Protein 5U66 (pdb70)

Solvent-accessible surface area: 12772 Å² total

Structure (mmCIF, N/CA/C/O backbone):
data_5U66
#
_entry.id   5U66
#
_cell.length_a   49.165
_cell.length_b   126.812
_cell.length_c   91.927
_cell.angle_alpha   90.00
_cell.angle_beta   90.00
_cell.angle_gamma   90.00
#
_symmetry.space_group_name_H-M   'C 2 2 21'
#
loop_
_entity.id
_entity.type
_entity.pdbx_description
1 polymer 'STAPLED PEPTIDE FROM DOMAIN B OF PROTEIN A'
2 polymer 'IgG1 fc derived from CD4-fc fusion'
3 branched beta-D-galactopyranose-(1-4)-2-acetamido-2-deoxy-beta-D-glucopyranose-(1-2)-alpha-D-mannopyranose-(1-6)-[alpha-D-mannopyranose-(1-3)]beta-D-mannopyranose-(1-4)-2-acetamido-2-deoxy-beta-D-glucopyranose-(1-4)-2-acetamido-2-deoxy-beta-D-glucopyranose
4 water water
#
loop_
_atom_site.group_PDB
_atom_site.id
_atom_site.type_symbol
_atom_site.label_atom_id
_atom_site.label_alt_id
_atom_site.label_comp_id
_atom_site.label_asym_id
_atom_site.label_entity_id
_atom_site.label_seq_id
_atom_site.pdbx_PDB_ins_code
_atom_site.Cartn_x
_atom_site.Cartn_y
_atom_site.Cartn_z
_atom_site.occupancy
_atom_site.B_iso_or_equiv
_atom_site.auth_seq_id
_atom_site.auth_comp_id
_atom_site.auth_asym_id
_atom_site.auth_atom_id
_atom_site.pdbx_PDB_model_num
ATOM 8 N N . PHE A 1 2 ? 14.464 69.132 44.383 1.00 20.08 5001 PHE B N 1
ATOM 9 C CA . PHE A 1 2 ? 15.793 68.403 44.491 1.00 17.86 5001 PHE B CA 1
ATOM 10 C C . PHE A 1 2 ? 16.991 69.332 44.639 1.00 18.62 5001 PHE B C 1
ATOM 11 O O . PHE A 1 2 ? 16.928 70.532 44.342 1.00 20.62 5001 PHE B O 1
ATOM 19 N N . ASN A 1 3 ? 18.114 68.730 45.041 1.00 16.29 5002 ASN B N 1
ATOM 20 C CA . ASN A 1 3 ? 19.345 69.465 45.275 1.00 16.78 5002 ASN B CA 1
ATOM 21 C C . ASN A 1 3 ? 20.083 69.714 43.925 1.00 14.08 5002 ASN B C 1
ATOM 22 O O . ASN A 1 3 ? 20.665 68.760 43.361 1.00 14.65 5002 ASN B O 1
ATOM 27 N N . MET A 1 4 ? 20.035 70.952 43.452 1.00 14.41 5003 MET B N 1
ATOM 28 C CA . MET A 1 4 ? 20.587 71.288 42.113 1.00 15.54 5003 MET B CA 1
ATOM 29 C C . MET A 1 4 ? 22.107 71.163 42.068 1.00 14.85 5003 MET B C 1
ATOM 30 O O . MET A 1 4 ? 22.718 70.608 41.101 1.00 15.09 5003 MET B O 1
ATOM 47 N N . GLN A 1 6 ? 24.017 69.005 43.757 1.00 16.40 5005 GLN B N 1
ATOM 48 C CA . GLN A 1 6 ? 24.372 67.625 43.713 1.00 17.02 5005 GLN B CA 1
ATOM 49 C C . GLN A 1 6 ? 24.115 67.085 42.316 1.00 16.27 5005 GLN B C 1
ATOM 50 O O . GLN A 1 6 ? 24.861 66.283 41.847 1.00 16.74 5005 GLN B O 1
ATOM 56 N N . GLN A 1 7 ? 23.018 67.505 41.722 1.00 15.98 5006 GLN B N 1
ATOM 57 C CA . GLN A 1 7 ? 22.740 67.091 40.302 1.00 14.00 5006 GLN B CA 1
ATOM 58 C C . GLN A 1 7 ? 23.803 67.545 39.366 1.00 14.53 5006 GLN B C 1
ATOM 59 O O . GLN A 1 7 ? 24.226 66.734 38.437 1.00 14.60 5006 GLN B O 1
ATOM 65 N N . ARG A 1 8 ? 24.215 68.788 39.484 1.00 14.80 5007 ARG B N 1
ATOM 66 C CA . ARG A 1 8 ? 25.337 69.297 38.621 1.00 16.23 5007 ARG B CA 1
ATOM 67 C C . ARG A 1 8 ? 26.646 68.509 38.807 1.00 18.57 5007 ARG B C 1
ATOM 68 O O . ARG A 1 8 ? 27.314 68.149 37.814 1.00 17.53 5007 ARG B O 1
ATOM 76 N N . ARG A 1 9 ? 27.004 68.188 40.073 1.00 18.66 5008 ARG B N 1
ATOM 77 C CA . ARG A 1 9 ? 28.221 67.433 40.342 1.00 19.50 5008 ARG B CA 1
ATOM 78 C C . ARG A 1 9 ? 28.119 66.030 39.732 1.00 18.12 5008 ARG B C 1
ATOM 79 O O . ARG A 1 9 ? 29.088 65.548 39.166 1.00 19.48 5008 ARG B O 1
ATOM 87 N N . PHE A 1 10 ? 26.919 65.448 39.767 1.00 16.65 5009 PHE B N 1
ATOM 88 C CA . PHE A 1 10 ? 26.679 64.105 39.246 1.00 16.21 5009 PHE B CA 1
ATOM 89 C C . PHE A 1 10 ? 26.933 64.125 37.716 1.00 17.39 5009 PHE B C 1
ATOM 90 O O . PHE A 1 10 ? 27.657 63.285 37.198 1.00 18.46 5009 PHE B O 1
ATOM 98 N N . TYR A 1 11 ? 26.285 65.066 37.084 1.00 15.48 5010 TYR B N 1
ATOM 99 C CA . TYR A 1 11 ? 26.323 65.119 35.573 1.00 15.98 5010 TYR B CA 1
ATOM 100 C C . TYR A 1 11 ? 27.796 65.285 35.156 1.00 15.43 5010 TYR B C 1
ATOM 101 O O . TYR A 1 11 ? 28.323 64.740 34.161 1.00 17.25 5010 TYR B O 1
ATOM 121 N N . ALA A 1 13 ? 30.525 64.432 36.708 1.00 21.19 5012 ALA B N 1
ATOM 122 C CA . ALA A 1 13 ? 31.361 63.335 37.080 1.00 22.67 5012 ALA B CA 1
ATOM 123 C C . ALA A 1 13 ? 30.941 62.018 36.405 1.00 28.37 5012 ALA B C 1
ATOM 124 O O . ALA A 1 13 ? 31.515 60.970 36.726 1.00 32.91 5012 ALA B O 1
ATOM 126 N N . LEU A 1 14 ? 29.936 62.052 35.509 1.00 23.57 5013 LEU B N 1
ATOM 127 C CA . LEU A 1 14 ? 29.288 60.823 35.021 1.00 23.53 5013 LEU B CA 1
ATOM 128 C C . LEU A 1 14 ? 30.205 59.690 34.443 1.00 24.73 5013 LEU B C 1
ATOM 129 O O . LEU A 1 14 ? 29.967 58.433 34.622 1.00 31.47 5013 LEU B O 1
ATOM 134 N N . HIS A 1 15 ? 31.271 60.134 33.811 1.00 27.20 5014 HIS B N 1
ATOM 135 C CA . HIS A 1 15 ? 32.311 59.246 33.392 1.00 24.41 5014 HIS B CA 1
ATOM 136 C C . HIS A 1 15 ? 33.507 58.983 34.340 1.00 26.35 5014 HIS B C 1
ATOM 137 O O . HIS A 1 15 ? 34.488 58.270 33.872 1.00 29.20 5014 HIS B O 1
ATOM 144 N N . GLY B 2 1 ? 2.989 27.285 31.034 1.00 60.66 237 GLY A N 1
ATOM 145 C CA . GLY B 2 1 ? 4.036 27.664 32.038 1.00 57.81 237 GLY A CA 1
ATOM 146 C C . GLY B 2 1 ? 3.964 29.129 32.448 1.00 53.04 237 GLY A C 1
ATOM 147 O O . GLY B 2 1 ? 3.165 29.875 31.903 1.00 60.63 237 GLY A O 1
ATOM 148 N N . PRO B 2 2 ? 4.762 29.545 33.442 1.00 52.45 238 PRO A N 1
ATOM 149 C CA . PRO B 2 2 ? 4.744 30.977 33.654 1.00 48.80 238 PRO A CA 1
ATOM 150 C C . PRO B 2 2 ? 5.407 31.752 32.525 1.00 53.91 238 PRO A C 1
ATOM 151 O O . PRO B 2 2 ? 6.028 31.178 31.615 1.00 54.23 238 PRO A O 1
ATOM 155 N N . SER B 2 3 ? 5.215 33.058 32.614 1.00 48.69 239 SER A N 1
ATOM 156 C CA . SER B 2 3 ? 5.624 34.041 31.635 1.00 41.12 239 SER A CA 1
ATOM 157 C C . SER B 2 3 ? 6.375 35.148 32.396 1.00 38.65 239 SER A C 1
ATOM 158 O O . SER B 2 3 ? 6.128 35.370 33.585 1.00 38.56 239 SER A O 1
ATOM 161 N N . VAL B 2 4 ? 7.332 35.783 31.735 1.00 34.75 240 VAL A N 1
ATOM 162 C CA . VAL B 2 4 ? 8.260 36.709 32.409 1.00 32.58 240 VAL A CA 1
ATOM 163 C C . VAL B 2 4 ? 8.291 37.974 31.585 1.00 33.28 240 VAL A C 1
ATOM 164 O O . VAL B 2 4 ? 8.486 37.922 30.368 1.00 31.71 240 VAL A O 1
ATOM 168 N N . PHE B 2 5 ? 8.153 39.099 32.285 1.00 37.75 241 PHE A N 1
ATOM 169 C CA . PHE B 2 5 ? 8.258 40.406 31.710 1.00 35.42 241 PHE A CA 1
ATOM 170 C C . PHE B 2 5 ? 9.255 41.224 32.501 1.00 31.56 241 PHE A C 1
ATOM 171 O O . PHE B 2 5 ? 9.299 41.164 33.716 1.00 32.07 241 PHE A O 1
ATOM 179 N N . LEU B 2 6 ? 10.047 42.008 31.782 1.00 28.36 242 LEU A N 1
ATOM 180 C CA . LEU B 2 6 ? 11.183 42.689 32.393 1.00 26.82 242 LEU A CA 1
ATOM 181 C C . LEU B 2 6 ? 11.130 44.172 32.056 1.00 27.32 242 LEU A C 1
ATOM 182 O O . LEU B 2 6 ? 11.084 44.526 30.870 1.00 23.91 242 LEU A O 1
ATOM 187 N N . PHE B 2 7 ? 11.160 45.022 33.082 1.00 25.36 243 PHE A N 1
ATOM 188 C CA . PHE B 2 7 ? 10.794 46.449 32.930 1.00 25.95 243 PHE A CA 1
ATOM 189 C C . PHE B 2 7 ? 11.948 47.360 33.323 1.00 24.44 243 PHE A C 1
ATOM 190 O O . PHE B 2 7 ? 12.657 47.089 34.329 1.00 23.05 243 PHE A O 1
ATOM 198 N N . PRO B 2 8 ? 12.162 48.458 32.532 1.00 22.03 244 PRO A N 1
ATOM 199 C CA . PRO B 2 8 ? 13.249 49.379 32.799 1.00 21.69 244 PRO A CA 1
ATOM 200 C C . PRO B 2 8 ? 12.950 50.320 33.951 1.00 18.92 244 PRO A C 1
ATOM 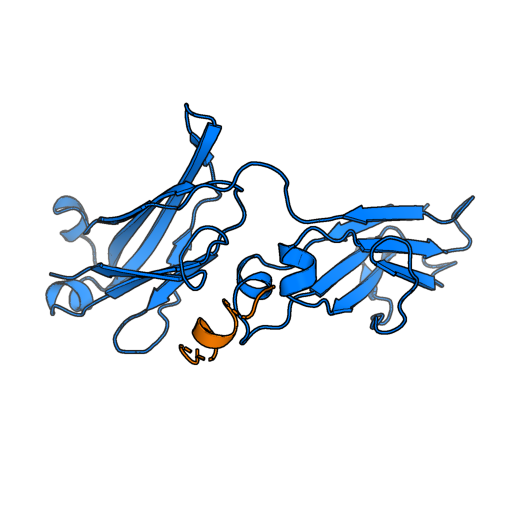201 O O . PRO B 2 8 ? 11.816 50.384 34.457 1.00 20.51 244 PRO A O 1
ATOM 205 N N . PRO B 2 9 ? 13.955 51.051 34.371 1.00 18.49 245 PRO A N 1
ATOM 206 C CA . PRO B 2 9 ? 13.642 52.094 35.379 1.00 18.47 245 PRO A CA 1
ATOM 207 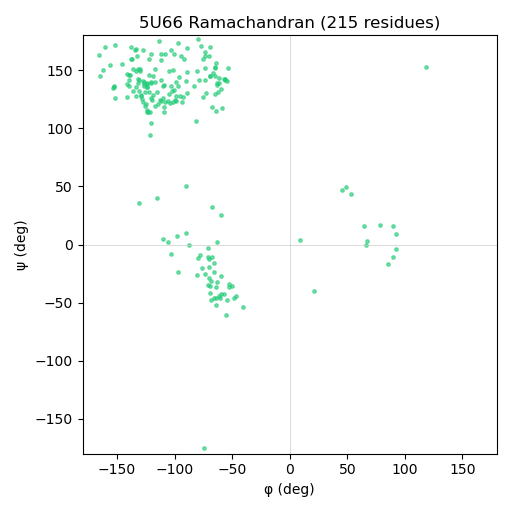C C . PRO B 2 9 ? 12.838 53.240 34.773 1.00 18.55 245 PRO A C 1
ATOM 208 O O . PRO B 2 9 ? 12.776 53.352 33.567 1.00 17.36 245 PRO A O 1
ATOM 212 N N . LYS B 2 10 ? 12.194 54.034 35.633 1.00 15.73 246 LYS A N 1
ATOM 213 C CA . LYS B 2 10 ? 11.536 55.284 35.194 1.00 16.01 246 LYS A CA 1
ATOM 214 C C . LYS B 2 10 ? 12.610 56.201 34.660 1.00 15.85 246 LYS A C 1
ATOM 215 O O . LYS B 2 10 ? 13.713 56.295 35.203 1.00 14.31 246 LYS A O 1
ATOM 221 N N . PRO B 2 11 ? 12.323 56.888 33.489 1.00 14.65 247 PRO A N 1
ATOM 222 C CA . PRO B 2 11 ? 13.356 57.821 32.987 1.00 14.57 247 PRO A CA 1
ATOM 223 C C . PRO B 2 11 ? 13.947 58.806 34.019 1.00 13.41 247 PRO A C 1
ATOM 224 O O . PRO B 2 11 ? 15.166 58.988 34.102 1.00 15.58 247 PRO A O 1
ATOM 228 N N . LYS B 2 12 ? 13.069 59.417 34.797 1.00 13.06 248 LYS A N 1
ATOM 229 C CA . LYS B 2 12 ? 13.504 60.422 35.783 1.00 13.22 248 LYS A CA 1
ATOM 230 C C . LYS B 2 12 ? 14.541 59.758 36.715 1.00 12.95 248 LYS A C 1
ATOM 231 O O . LYS B 2 12 ? 15.519 60.381 37.152 1.00 13.67 248 LYS A O 1
ATOM 237 N N . ASP B 2 13 ? 14.275 58.516 37.121 1.00 12.95 249 ASP A N 1
ATOM 238 C CA . ASP B 2 13 ? 15.091 57.870 38.175 1.00 14.19 249 ASP A CA 1
ATOM 239 C C . ASP B 2 13 ? 16.483 57.585 37.701 1.00 14.52 249 ASP A C 1
ATOM 240 O O . ASP B 2 13 ? 17.413 57.596 38.494 1.00 16.26 249 ASP A O 1
ATOM 245 N N . THR B 2 14 ? 16.650 57.313 36.405 1.00 14.86 250 THR A N 1
ATOM 246 C CA . THR B 2 14 ? 17.945 57.130 35.797 1.00 15.35 250 THR A CA 1
ATOM 247 C C . THR B 2 14 ? 18.747 58.441 35.619 1.00 14.87 250 THR A C 1
ATOM 248 O O . THR B 2 14 ? 20.034 58.427 35.609 1.00 17.11 250 THR A O 1
ATOM 252 N N . LEU B 2 15 ? 18.060 59.547 35.530 1.00 13.10 251 LEU A N 1
ATOM 253 C CA . LEU B 2 15 ? 18.659 60.812 35.188 1.00 13.47 251 LEU A CA 1
ATOM 254 C C . LEU B 2 15 ? 19.003 61.692 36.396 1.00 14.28 251 LEU A C 1
ATOM 255 O O . LEU B 2 15 ? 19.834 62.563 36.306 1.00 14.93 251 LEU A O 1
ATOM 260 N N . MET B 2 16 ? 18.287 61.450 37.523 1.00 14.24 252 MET A N 1
ATOM 261 C CA . MET B 2 16 ? 18.392 62.376 38.650 1.00 13.57 252 MET A CA 1
ATOM 262 C C . MET B 2 16 ? 18.993 61.678 39.886 1.00 14.65 252 MET A C 1
ATOM 263 O O . MET B 2 16 ? 18.505 60.636 40.268 1.00 15.11 252 MET A O 1
ATOM 268 N N . ILE B 2 17 ? 20.140 62.182 40.339 1.00 15.19 253 ILE A N 1
ATOM 269 C CA . ILE B 2 17 ? 20.933 61.524 41.380 1.00 14.07 253 ILE A CA 1
ATOM 270 C C . ILE B 2 17 ? 20.228 61.482 42.703 1.00 15.07 253 ILE A C 1
ATOM 271 O O . ILE B 2 17 ? 20.597 60.616 43.498 1.00 16.12 253 ILE A O 1
ATOM 276 N N . SER B 2 18 ? 19.195 62.272 42.861 1.00 13.98 254 SER A N 1
ATOM 277 C CA . SER B 2 18 ? 18.331 62.237 44.094 1.00 16.64 254 SER A CA 1
ATOM 278 C C . SER B 2 18 ? 17.497 60.946 44.157 1.00 17.32 254 SER A C 1
ATOM 279 O O . SER B 2 18 ? 16.950 60.600 45.191 1.00 16.62 254 SER A O 1
ATOM 282 N N . ARG B 2 19 ? 17.307 60.254 43.041 1.00 15.91 255 ARG A N 1
ATOM 283 C CA . ARG B 2 19 ? 16.431 59.100 42.891 1.00 16.11 255 ARG A CA 1
ATOM 284 C C . ARG B 2 19 ? 17.193 57.805 42.868 1.00 16.87 255 ARG A C 1
ATOM 285 O O . ARG B 2 19 ? 18.380 57.764 42.637 1.00 17.37 255 ARG A O 1
ATOM 293 N N . THR B 2 20 ? 16.466 56.721 42.995 1.00 18.57 256 THR A N 1
ATOM 294 C CA . THR B 2 20 ? 17.058 55.369 42.932 1.00 19.67 256 THR A CA 1
ATOM 295 C C . THR B 2 20 ? 16.451 54.537 41.800 1.00 18.75 256 THR A C 1
ATOM 296 O O . THR B 2 20 ? 15.302 54.114 41.881 1.00 19.08 256 THR A O 1
ATOM 300 N N . PRO B 2 21 ? 17.150 54.353 40.714 1.00 16.46 257 PRO A N 1
ATOM 301 C CA . PRO B 2 21 ? 16.573 53.606 39.594 1.00 17.17 257 PRO A CA 1
ATOM 302 C C . PRO B 2 21 ? 16.601 52.097 39.789 1.00 17.67 257 PRO A C 1
ATOM 303 O O . PRO B 2 21 ? 17.577 51.604 40.334 1.00 17.43 257 PRO A O 1
ATOM 307 N N . GLU B 2 22 ? 15.537 51.402 39.356 1.00 17.69 258 GLU A N 1
ATOM 308 C CA . GLU B 2 22 ? 15.499 49.964 39.486 1.00 20.12 258 GLU A CA 1
ATOM 309 C C . GLU B 2 22 ? 14.847 49.282 38.255 1.00 19.56 258 GLU A C 1
ATOM 310 O O . GLU B 2 22 ? 13.937 49.816 37.583 1.00 22.01 258 GLU A O 1
ATOM 316 N N . VAL B 2 23 ? 15.373 48.106 37.979 1.00 22.16 259 VAL A N 1
ATOM 317 C CA . VAL B 2 23 ? 14.888 47.193 36.989 1.00 21.20 259 VAL A CA 1
ATOM 318 C C . VAL B 2 23 ? 13.996 46.137 37.671 1.00 23.76 259 VAL A C 1
ATOM 319 O O . VAL B 2 23 ? 14.326 45.664 38.738 1.00 25.59 259 VAL A O 1
ATOM 323 N N . THR B 2 24 ? 12.856 45.822 37.065 1.00 24.05 260 THR A N 1
ATOM 324 C CA . THR B 2 24 ? 11.786 45.026 37.665 1.00 27.24 260 THR A CA 1
ATOM 325 C C . THR B 2 24 ? 11.406 43.792 36.796 1.00 26.21 260 THR A C 1
ATOM 326 O O . THR B 2 24 ? 11.001 43.906 35.626 1.00 27.18 260 THR A O 1
ATOM 330 N N . CYS B 2 25 ? 11.536 42.605 37.390 1.00 28.72 261 CYS A N 1
ATOM 331 C CA . CYS B 2 25 ? 11.199 41.300 36.711 1.00 28.08 261 CYS A CA 1
ATOM 332 C C . CYS B 2 25 ? 9.939 40.671 37.299 1.00 28.00 261 CYS A C 1
ATOM 333 O O . CYS B 2 25 ? 9.924 40.331 38.463 1.00 34.98 261 CYS A O 1
ATOM 336 N N . VAL B 2 26 ? 8.882 40.587 36.511 1.00 28.66 262 VAL A N 1
ATOM 337 C CA . VAL B 2 26 ? 7.579 40.134 36.931 1.00 32.21 262 VAL A CA 1
ATOM 338 C C . VAL B 2 26 ? 7.331 38.757 36.336 1.00 39.35 262 VAL A C 1
ATOM 339 O O . VAL B 2 26 ? 7.348 38.582 35.097 1.00 34.18 262 VAL A O 1
ATOM 343 N N . VAL B 2 27 ? 7.073 37.775 37.192 1.00 37.15 263 VAL A N 1
ATOM 344 C CA . VAL B 2 27 ? 6.657 36.438 36.741 1.00 36.04 263 VAL A CA 1
ATOM 345 C C . VAL B 2 27 ? 5.165 36.272 36.967 1.00 39.24 263 VAL A C 1
ATOM 346 O O . VAL B 2 27 ? 4.704 36.456 38.111 1.00 45.24 263 VAL A O 1
ATOM 350 N N . VAL B 2 28 ? 4.424 35.998 35.889 1.00 37.37 264 VAL A N 1
ATOM 351 C CA . VAL B 2 28 ? 2.975 35.771 35.942 1.00 44.51 264 VAL A CA 1
ATOM 352 C C . VAL B 2 28 ? 2.611 34.341 35.589 1.00 50.74 264 VAL A C 1
ATOM 353 O O . VAL B 2 28 ? 3.484 33.550 35.189 1.00 42.07 264 VAL A O 1
ATOM 357 N N . ASP B 2 29 ? 1.311 34.034 35.719 1.00 54.95 265 ASP A N 1
ATOM 358 C CA . ASP B 2 29 ? 0.753 32.702 35.383 1.00 49.83 265 ASP A CA 1
ATOM 359 C C . ASP B 2 29 ? 1.532 31.599 36.115 1.00 47.46 265 ASP A C 1
ATOM 360 O O . ASP B 2 29 ? 1.871 30.544 35.559 1.00 60.34 265 ASP A O 1
ATOM 365 N N . VAL B 2 30 ? 1.792 31.867 37.380 1.00 43.84 266 VAL A N 1
ATOM 366 C CA . VAL B 2 30 ? 2.364 30.894 38.281 1.00 50.30 266 VAL A CA 1
ATOM 367 C C . VAL B 2 30 ? 1.191 30.107 38.927 1.00 60.00 266 VAL A C 1
ATOM 368 O O . VAL B 2 30 ? 0.183 30.697 39.354 1.00 48.71 266 VAL A O 1
ATOM 372 N N . SER B 2 31 ? 1.270 28.776 38.912 1.00 58.29 267 SER A N 1
ATOM 373 C CA . SER B 2 31 ? 0.135 27.958 39.353 1.00 60.55 267 SER A CA 1
ATOM 374 C C . SER B 2 31 ? 0.070 27.843 40.884 1.00 61.02 267 SER A C 1
ATOM 375 O O . SER B 2 31 ? 1.104 27.799 41.553 1.00 65.14 267 SER A O 1
ATOM 378 N N . HIS B 2 32 ? -1.139 27.712 41.425 1.00 69.59 268 HIS A N 1
ATOM 379 C CA . HIS B 2 32 ? -1.317 27.369 42.872 1.00 77.25 268 HIS A CA 1
ATOM 380 C C . HIS B 2 32 ? -0.452 26.213 43.363 1.00 69.59 268 HIS A C 1
ATOM 381 O O . HIS B 2 32 ? 0.138 26.290 44.432 1.00 75.32 268 HIS A O 1
ATOM 388 N N . GLU B 2 33 ? -0.386 25.140 42.573 1.00 76.49 269 GLU A N 1
ATOM 389 C CA . GLU B 2 33 ? 0.271 23.903 42.997 1.00 75.89 269 GLU A CA 1
ATOM 390 C C . GLU B 2 33 ? 1.793 24.069 43.108 1.00 60.62 269 GLU A C 1
ATOM 391 O O . GLU B 2 33 ? 2.400 23.572 44.046 1.00 74.22 269 GLU A O 1
ATOM 397 N N . ASP B 2 34 ? 2.411 24.767 42.159 1.00 71.13 270 ASP A N 1
ATOM 398 C CA . ASP B 2 34 ? 3.846 25.045 42.223 1.00 73.11 270 ASP A CA 1
ATOM 399 C C . ASP B 2 34 ? 4.052 26.515 42.206 1.00 68.23 270 ASP A C 1
ATOM 400 O O . ASP B 2 34 ? 4.095 27.113 41.144 1.00 58.30 270 ASP A O 1
ATOM 405 N N . PRO B 2 35 ? 4.171 27.124 43.377 1.00 75.65 271 PRO A N 1
ATOM 406 C CA . PRO B 2 35 ? 4.396 28.540 43.292 1.00 74.25 271 PRO A CA 1
ATOM 407 C C . PRO B 2 35 ? 5.833 28.942 43.620 1.00 64.66 271 PRO A C 1
ATOM 408 O O . PRO B 2 35 ? 6.143 30.161 43.528 1.00 87.33 271 PRO A O 1
ATOM 412 N N . GLU B 2 36 ? 6.719 27.951 43.894 1.00 61.05 272 GLU A N 1
ATOM 413 C CA . GLU B 2 36 ? 8.123 28.306 44.167 1.00 59.55 272 GLU A CA 1
ATOM 414 C C . GLU B 2 36 ? 8.867 28.862 42.940 1.00 52.25 272 GLU A C 1
ATOM 415 O O . GLU B 2 36 ? 8.957 28.175 41.931 1.00 44.42 272 GLU A O 1
ATOM 421 N N . VAL B 2 37 ? 9.346 30.114 43.019 1.00 54.61 273 VAL A N 1
ATOM 422 C CA . VAL B 2 37 ? 10.102 30.771 41.896 1.00 51.24 273 VAL A CA 1
ATOM 423 C C . VAL B 2 37 ? 11.445 31.276 42.407 1.00 49.37 273 VAL A C 1
ATOM 424 O O . VAL B 2 37 ? 11.479 31.966 43.414 1.00 58.58 273 VAL A O 1
ATOM 428 N N . LYS B 2 38 ? 12.538 30.976 41.699 1.00 38.52 274 LYS A N 1
ATOM 429 C CA . LYS B 2 38 ? 13.876 31.547 41.996 1.00 39.93 274 LYS A CA 1
ATOM 430 C C . LYS B 2 38 ? 14.172 32.590 40.953 1.00 39.68 274 LYS A C 1
ATOM 431 O O . LYS B 2 38 ? 13.764 32.404 39.806 1.00 38.87 274 LYS A O 1
ATOM 437 N N . PHE B 2 39 ? 14.953 33.622 41.348 1.00 40.48 275 PHE A N 1
ATOM 438 C CA . PHE B 2 39 ? 15.491 34.619 40.437 1.00 31.33 275 PHE A CA 1
ATOM 439 C C . PHE B 2 39 ? 17.019 34.614 40.488 1.00 32.83 275 PHE A C 1
ATOM 440 O O . PHE B 2 39 ? 17.586 34.477 41.547 1.00 37.52 275 PHE A O 1
ATOM 448 N N . ASN B 2 40 ? 17.654 34.757 39.339 1.00 31.73 276 ASN A N 1
ATOM 449 C CA . ASN B 2 40 ? 19.078 35.139 39.220 1.00 33.94 276 ASN A CA 1
ATOM 450 C C . ASN B 2 40 ? 19.216 36.407 38.341 1.00 36.13 276 ASN A C 1
ATOM 451 O O . ASN B 2 40 ? 18.676 36.440 37.215 1.00 40.25 276 ASN A O 1
ATOM 456 N N . TRP B 2 41 ? 20.094 37.343 38.737 1.00 38.70 277 TRP A N 1
ATOM 457 C CA . TRP B 2 41 ? 20.321 38.642 38.009 1.00 33.69 277 TRP A CA 1
ATOM 458 C C . TRP B 2 41 ? 21.762 38.754 37.523 1.00 31.27 277 TRP A C 1
ATOM 459 O O . TRP B 2 41 ? 22.667 38.271 38.196 1.00 36.75 277 TRP A O 1
ATOM 470 N N . TYR B 2 42 ? 21.970 39.372 36.355 1.00 33.10 278 TYR A N 1
ATOM 471 C CA . TYR B 2 42 ? 23.325 39.608 35.779 1.00 35.49 278 TYR A CA 1
ATOM 472 C C . TYR B 2 42 ? 23.457 41.038 35.148 1.00 36.01 278 TYR A C 1
ATOM 473 O O . TYR B 2 42 ? 22.498 41.556 34.577 1.00 37.75 278 TYR A O 1
ATOM 482 N N . VAL B 2 43 ? 24.650 41.641 35.235 1.00 30.97 279 VAL A N 1
ATOM 483 C CA . VAL B 2 43 ? 24.974 42.943 34.623 1.00 36.17 279 VAL A CA 1
ATOM 484 C C . VAL B 2 43 ? 26.182 42.758 33.718 1.00 39.46 279 VAL A C 1
ATOM 485 O O . VAL B 2 43 ? 27.278 42.458 34.218 1.00 39.57 279 VAL A O 1
ATOM 489 N N . ASP B 2 44 ? 25.991 42.973 32.396 1.00 41.17 280 ASP A N 1
ATOM 490 C CA . ASP B 2 44 ? 26.988 42.633 31.347 1.00 44.58 280 ASP A CA 1
ATOM 491 C C . ASP B 2 44 ? 27.599 41.233 31.519 1.00 47.00 280 ASP A C 1
ATOM 492 O O . ASP B 2 44 ? 28.825 41.058 31.461 1.00 48.61 280 ASP A O 1
ATOM 497 N N . GLY B 2 45 ? 26.731 40.250 31.760 1.00 45.58 281 GLY A N 1
ATOM 498 C CA . GLY B 2 45 ? 27.157 38.860 31.980 1.00 53.64 281 GLY A CA 1
ATOM 499 C C . GLY B 2 45 ? 27.574 38.455 33.397 1.00 58.63 281 GLY A C 1
ATOM 500 O O . GLY B 2 45 ? 27.618 37.254 33.709 1.00 72.23 281 GLY A O 1
ATOM 501 N N . VAL B 2 46 ? 27.861 39.432 34.261 1.00 57.99 282 VAL A N 1
ATOM 502 C CA . VAL B 2 46 ? 28.374 39.155 35.615 1.00 53.98 282 VAL A CA 1
ATOM 503 C C . VAL B 2 46 ? 27.257 39.093 36.655 1.00 54.18 282 VAL A C 1
ATOM 504 O O . VAL B 2 46 ? 26.526 40.074 36.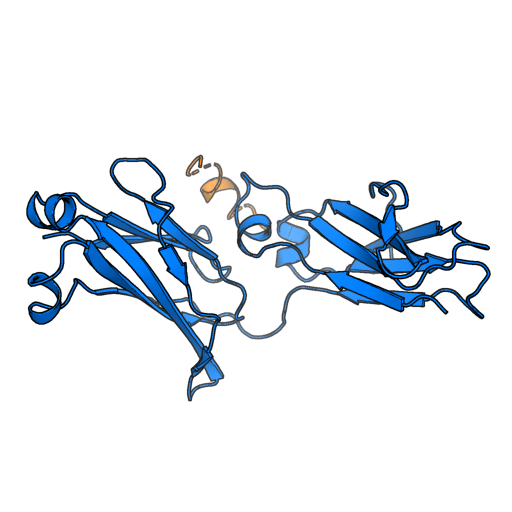855 1.00 50.92 282 VAL A O 1
ATOM 508 N N . GLU B 2 47 ? 27.156 37.969 37.361 1.00 52.12 283 GLU A N 1
ATOM 509 C CA . GLU B 2 47 ? 26.086 37.804 38.343 1.00 51.48 283 GLU A CA 1
ATOM 510 C C . GLU B 2 47 ? 26.254 38.803 39.500 1.00 53.24 283 GLU A C 1
ATOM 511 O O . GLU B 2 47 ? 27.379 39.217 39.827 1.00 63.30 283 GLU A O 1
ATOM 517 N N . VAL B 2 48 ? 25.106 39.272 40.006 1.00 47.99 284 VAL A N 1
ATOM 518 C CA . VAL B 2 48 ? 25.034 40.265 41.062 1.00 46.18 284 VAL A CA 1
ATOM 519 C C . VAL B 2 48 ? 23.969 39.782 42.025 1.00 47.92 284 VAL A C 1
ATOM 520 O O . VAL B 2 48 ? 23.015 39.091 41.646 1.00 46.13 284 VAL A O 1
ATOM 524 N N . HIS B 2 49 ? 24.129 40.161 43.282 1.00 51.57 285 HIS A N 1
ATOM 525 C CA . HIS B 2 49 ? 23.361 39.549 44.343 1.00 51.04 285 HIS A CA 1
ATOM 526 C C . HIS B 2 49 ? 22.732 40.604 45.246 1.00 56.25 285 HIS A C 1
ATOM 527 O O . HIS B 2 49 ? 22.627 40.393 46.448 1.00 67.14 285 HIS A O 1
ATOM 534 N N . ASN B 2 50 ? 22.305 41.730 44.678 1.00 50.79 286 ASN A N 1
ATOM 535 C CA . ASN B 2 50 ? 21.682 42.735 45.512 1.00 54.31 286 ASN A CA 1
ATOM 536 C C . ASN B 2 50 ? 20.192 42.885 45.276 1.00 50.39 286 ASN A C 1
ATOM 537 O O . ASN B 2 50 ? 19.573 43.752 45.916 1.00 49.13 286 ASN A O 1
ATOM 542 N N . ALA B 2 51 ? 19.602 42.032 44.416 1.00 47.76 287 ALA A N 1
ATOM 543 C CA . ALA B 2 51 ? 18.145 42.071 44.160 1.00 54.28 287 ALA A CA 1
ATOM 544 C C . ALA B 2 51 ? 17.341 41.717 45.390 1.00 45.24 287 ALA A C 1
ATOM 545 O O . ALA B 2 51 ? 17.788 40.895 46.215 1.00 52.95 287 ALA A O 1
ATOM 547 N N . LYS B 2 52 ? 16.130 42.273 45.439 1.00 45.08 288 LYS A N 1
ATOM 548 C CA . LYS B 2 52 ? 15.205 42.022 46.528 1.00 49.69 288 LYS A CA 1
ATOM 549 C C . LYS B 2 52 ? 13.922 41.469 45.961 1.00 63.13 288 LYS A C 1
ATOM 550 O O . LYS B 2 52 ? 13.202 42.190 45.261 1.00 53.91 288 LYS A O 1
ATOM 556 N N . THR B 2 53 ? 13.627 40.204 46.296 1.00 57.09 289 THR A N 1
ATOM 557 C CA . THR B 2 53 ? 12.471 39.501 45.746 1.00 53.26 289 THR A CA 1
ATOM 558 C C . THR B 2 53 ? 11.246 39.590 46.662 1.00 45.14 289 THR A C 1
ATOM 559 O O . THR B 2 53 ? 11.346 39.290 47.874 1.00 62.13 289 THR A O 1
ATOM 563 N N . LYS B 2 54 ? 10.107 40.006 46.111 1.00 47.54 290 LYS A N 1
ATOM 564 C CA . LYS B 2 54 ? 8.858 40.179 46.887 1.00 67.03 290 LYS A CA 1
ATOM 565 C C . LYS B 2 54 ? 8.209 38.808 47.206 1.00 79.48 290 LYS A C 1
ATOM 566 O O . LYS B 2 54 ? 8.509 37.799 46.530 1.00 75.21 290 LYS A O 1
ATOM 572 N N . PRO B 2 55 ? 7.325 38.755 48.242 1.00 94.05 291 PRO A N 1
ATOM 573 C CA . PRO B 2 55 ? 6.578 37.515 48.504 1.00 86.38 291 PRO A CA 1
ATOM 574 C C . PRO B 2 55 ? 5.484 37.307 47.460 1.00 80.67 291 PRO A C 1
ATOM 575 O O . PRO B 2 55 ? 4.859 38.290 47.030 1.00 88.12 291 PRO A O 1
ATOM 579 N N . ARG B 2 56 ? 5.268 36.060 47.027 1.00 70.51 292 ARG A N 1
ATOM 580 C CA . ARG B 2 56 ? 4.288 35.771 45.962 1.00 71.61 292 ARG A CA 1
ATOM 581 C C . ARG B 2 56 ? 2.929 36.361 46.322 1.00 64.56 292 ARG A C 1
ATOM 582 O O . ARG B 2 56 ? 2.613 36.475 47.503 1.00 78.92 292 ARG A O 1
ATOM 590 N N . GLU B 2 57 ? 2.123 36.708 45.325 1.00 60.13 293 GLU A N 1
ATOM 591 C CA . GLU B 2 57 ? 0.788 37.262 45.559 1.00 72.52 293 GLU A CA 1
ATOM 592 C C . GLU B 2 57 ? -0.233 36.619 44.613 1.00 89.16 293 GLU A C 1
ATOM 593 O O . GLU B 2 57 ? 0.017 36.494 43.408 1.00 95.79 293 GLU A O 1
ATOM 599 N N . GLU B 2 58 ? -1.363 36.180 45.180 1.00 82.10 294 GLU A N 1
ATOM 600 C CA . GLU B 2 58 ? -2.419 35.495 44.417 1.00 93.42 294 GLU A CA 1
ATOM 601 C C . GLU B 2 58 ? -3.156 36.502 43.560 1.00 79.06 294 GLU A C 1
ATOM 602 O O . GLU B 2 58 ? -3.219 37.678 43.896 1.00 83.11 294 GLU A O 1
ATOM 608 N N . GLN B 2 59 ? -3.695 36.033 42.444 1.00 74.05 295 GLN A N 1
ATOM 609 C CA . GLN B 2 59 ? -4.505 36.858 41.583 1.00 81.97 295 GLN A CA 1
ATOM 610 C C . GLN B 2 59 ? -5.976 36.47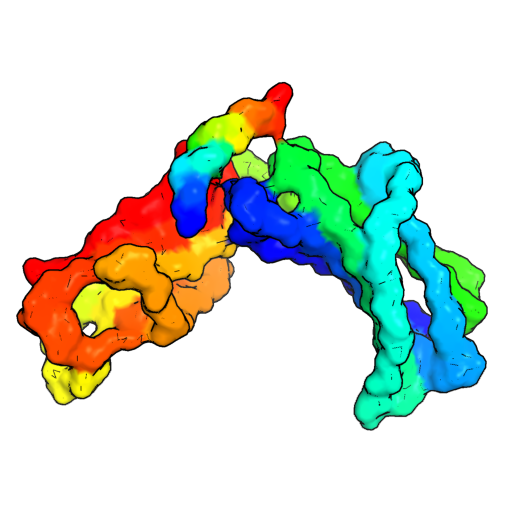5 41.649 1.00 87.06 295 GLN A C 1
ATOM 611 O O . GLN B 2 59 ? -6.355 35.397 42.113 1.00 74.04 295 GLN A O 1
ATOM 617 N N . TYR B 2 60 ? -6.791 37.395 41.150 1.00 108.52 296 TYR A N 1
ATOM 618 C CA . TYR B 2 60 ? -8.239 37.232 41.037 1.00 110.49 296 TYR A CA 1
ATOM 619 C C . TYR B 2 60 ? -8.610 36.215 39.936 1.00 118.05 296 TYR A C 1
ATOM 620 O O . TYR B 2 60 ? -9.787 35.894 39.771 1.00 154.79 296 TYR A O 1
ATOM 629 N N . ASN B 2 61 ? -7.606 35.685 39.222 1.00 116.92 297 ASN A N 1
ATOM 630 C CA . ASN B 2 61 ? -7.782 34.533 38.309 1.00 99.44 297 ASN A CA 1
ATOM 631 C C . ASN B 2 61 ? -7.020 33.255 38.736 1.00 79.34 297 ASN A C 1
ATOM 632 O O . ASN B 2 61 ? -6.440 32.570 37.900 1.00 83.29 297 ASN A O 1
ATOM 637 N N . SER B 2 62 ? -7.006 32.947 40.033 1.00 72.76 298 SER A N 1
ATOM 638 C CA . SER B 2 62 ? -6.456 31.663 40.553 1.00 91.38 298 SER A CA 1
ATOM 639 C C . SER B 2 62 ? -4.938 31.429 40.392 1.00 85.73 298 SER A C 1
ATOM 640 O O . SER B 2 62 ? -4.429 30.382 40.813 1.00 55.22 298 SER A O 1
ATOM 643 N N . THR B 2 63 ? -4.224 32.385 39.798 1.00 82.82 299 THR A N 1
ATOM 644 C CA . THR B 2 63 ? -2.791 32.242 39.532 1.00 78.25 299 THR A CA 1
ATOM 645 C C . THR B 2 63 ? -1.986 33.203 40.402 1.00 87.72 299 THR A C 1
ATOM 646 O O . THR B 2 63 ? -2.527 34.178 40.940 1.00 80.74 299 THR A O 1
ATOM 650 N N . TYR B 2 64 ? -0.684 32.941 40.498 1.00 75.45 300 TYR A N 1
ATOM 651 C CA . TYR B 2 64 ? 0.228 33.780 41.265 1.00 64.40 300 TYR A CA 1
ATOM 652 C C . TYR B 2 64 ? 1.045 34.754 40.345 1.00 81.62 300 TYR A C 1
ATOM 653 O O . TYR B 2 64 ? 1.089 34.646 39.090 1.00 59.89 300 TYR A O 1
ATOM 662 N N . ARG B 2 65 ? 1.615 35.752 41.009 1.00 68.51 301 ARG A N 1
ATOM 663 C CA . ARG B 2 65 ? 2.496 36.747 40.409 1.00 51.23 301 ARG A CA 1
ATOM 664 C C . ARG B 2 65 ? 3.599 37.033 41.406 1.00 53.34 301 ARG A C 1
ATOM 665 O O . ARG B 2 65 ? 3.314 37.310 42.556 1.00 49.06 301 ARG A O 1
ATOM 673 N N . VAL B 2 66 ? 4.850 36.925 40.972 1.00 47.07 302 VAL A N 1
ATOM 674 C CA . VAL B 2 66 ? 6.011 37.092 41.831 1.00 44.58 302 VAL A CA 1
ATOM 675 C C . VAL B 2 66 ? 6.860 38.200 41.187 1.00 47.83 302 VAL A C 1
ATOM 676 O O . VAL B 2 66 ? 7.090 38.166 39.976 1.00 43.68 302 VAL A O 1
ATOM 680 N N . VAL B 2 67 ? 7.366 39.138 41.984 1.00 44.95 303 VAL A N 1
ATOM 681 C CA . VAL B 2 67 ? 8.107 40.312 41.425 1.00 35.91 303 VAL A CA 1
ATOM 682 C C . VAL B 2 67 ? 9.438 40.417 42.164 1.00 34.16 303 VAL A C 1
ATOM 683 O O . VAL B 2 67 ? 9.459 40.379 43.402 1.00 39.45 303 VAL A O 1
ATOM 687 N N . SER B 2 68 ? 10.531 40.479 41.398 1.00 30.05 304 SER A N 1
ATOM 688 C CA . SER B 2 68 ? 11.891 40.808 41.874 1.00 29.58 304 SER A CA 1
ATOM 689 C C . SER B 2 68 ? 12.386 42.186 41.404 1.00 34.48 304 SER A C 1
ATOM 690 O O . SER B 2 68 ? 12.330 42.509 40.208 1.00 34.10 304 SER A O 1
ATOM 693 N N . VAL B 2 69 ? 13.013 42.922 42.328 1.00 35.12 305 VAL A N 1
ATOM 694 C CA . VAL B 2 69 ? 13.490 44.295 42.019 1.00 32.59 305 VAL A CA 1
ATOM 695 C C . VAL B 2 69 ? 15.003 44.435 42.178 1.00 29.20 305 VAL A C 1
ATOM 696 O O . VAL B 2 69 ? 15.578 44.135 43.202 1.00 36.48 305 VAL A O 1
ATOM 700 N N . LEU B 2 70 ? 15.658 44.885 41.124 1.00 24.64 306 LEU A N 1
ATOM 701 C CA . LEU B 2 70 ? 17.085 45.206 41.178 1.00 22.75 306 LEU A CA 1
ATOM 702 C C . LEU B 2 70 ? 17.440 46.715 41.117 1.00 22.03 306 LEU A C 1
ATOM 703 O O . LEU B 2 70 ? 17.318 47.320 40.071 1.00 26.91 306 LEU A O 1
ATOM 708 N N . THR B 2 71 ? 18.082 47.225 42.182 1.00 23.95 307 THR A N 1
ATOM 709 C CA . THR B 2 71 ? 18.585 48.596 42.210 1.00 24.05 307 THR A CA 1
ATOM 710 C C . THR B 2 71 ? 19.802 48.692 41.312 1.00 21.91 307 THR A C 1
ATOM 711 O O . THR B 2 71 ? 20.642 47.873 41.371 1.00 25.22 307 THR A O 1
ATOM 715 N N . VAL B 2 72 ? 19.837 49.689 40.410 1.00 19.77 308 VAL A N 1
ATOM 716 C CA . VAL B 2 72 ? 20.986 49.890 39.533 1.00 20.87 308 VAL A CA 1
ATOM 717 C C . VAL B 2 72 ? 21.651 51.264 39.676 1.00 20.24 308 VAL A C 1
ATOM 718 O O . VAL B 2 72 ? 21.094 52.232 40.309 1.00 23.74 308 VAL A O 1
ATOM 722 N N . LEU B 2 73 ? 22.878 51.355 39.160 1.00 19.81 309 LEU A N 1
ATOM 723 C CA . LEU B 2 73 ? 23.598 52.623 39.193 1.00 20.24 309 LEU A CA 1
ATOM 724 C C . LEU B 2 73 ? 23.169 53.502 38.018 1.00 19.05 309 LEU A C 1
ATOM 725 O O . LEU B 2 73 ? 23.080 53.023 36.926 1.00 22.16 309 LEU A O 1
ATOM 730 N N . HIS B 2 74 ? 22.946 54.793 38.246 1.00 17.56 310 HIS A N 1
ATOM 731 C CA . HIS B 2 74 ? 22.464 55.750 37.178 1.00 17.63 310 HIS A CA 1
ATOM 732 C C . HIS B 2 74 ? 23.401 55.677 36.014 1.00 18.22 310 HIS A C 1
ATOM 733 O O . HIS B 2 74 ? 22.999 55.550 34.832 1.00 20.06 310 HIS A O 1
ATOM 740 N N . GLN B 2 75 ? 24.703 55.739 36.329 1.00 21.06 311 GLN A N 1
ATOM 741 C CA . GLN B 2 75 ? 25.692 55.934 35.268 1.00 20.29 311 GLN A CA 1
ATOM 742 C C . GLN B 2 75 ? 25.794 54.674 34.423 1.00 19.75 311 GLN A C 1
ATOM 743 O O . GLN B 2 75 ? 25.968 54.696 33.140 1.00 26.33 311 GLN A O 1
ATOM 749 N N . ASP B 2 76 ? 25.640 53.545 35.076 1.00 21.73 312 ASP A N 1
ATOM 750 C CA . ASP B 2 76 ? 25.646 52.268 34.355 1.00 22.38 312 ASP A CA 1
ATOM 751 C C . ASP B 2 76 ? 24.490 52.157 33.389 1.00 21.80 312 ASP A C 1
ATOM 752 O O . ASP B 2 76 ? 24.662 51.663 32.251 1.00 26.24 312 ASP A O 1
ATOM 757 N N . TRP B 2 77 ? 23.306 52.509 33.836 1.00 19.10 313 TRP A N 1
ATOM 758 C CA . TRP B 2 77 ? 22.172 52.387 32.958 1.00 17.06 313 TRP A CA 1
ATOM 759 C C . TRP B 2 77 ? 22.348 53.370 31.800 1.00 16.32 313 TRP A C 1
ATOM 760 O O . TRP B 2 77 ? 22.113 53.020 30.611 1.00 19.76 313 TRP A O 1
ATOM 771 N N . LEU B 2 78 ? 22.727 54.588 32.137 1.00 17.04 314 LEU A N 1
ATOM 772 C CA . LEU B 2 78 ? 22.923 55.639 31.123 1.00 16.55 314 LEU A CA 1
ATOM 773 C C . LEU B 2 78 ? 24.041 55.321 30.123 1.00 19.55 314 LEU A C 1
ATOM 774 O O . LEU B 2 78 ? 23.970 55.826 28.940 1.00 21.57 314 LEU A O 1
ATOM 779 N N . ASN B 2 79 ? 25.074 54.617 30.576 1.00 19.59 315 ASN A N 1
ATOM 780 C CA . ASN B 2 79 ? 26.247 54.303 29.705 1.00 19.67 315 ASN A CA 1
ATOM 781 C C . ASN B 2 79 ? 26.052 52.962 28.949 1.00 20.62 315 ASN A C 1
ATOM 782 O O . ASN B 2 79 ? 26.967 52.518 28.201 1.00 25.08 315 ASN A O 1
ATOM 787 N N . GLY B 2 80 ? 24.842 52.391 28.995 1.00 20.11 316 GLY A N 1
ATOM 788 C CA . GLY B 2 80 ? 24.483 51.252 28.121 1.00 19.51 316 GLY A CA 1
ATOM 789 C C . GLY B 2 80 ? 24.745 49.831 28.628 1.00 22.91 316 GLY A C 1
ATOM 790 O O . GLY B 2 80 ? 24.606 48.884 27.875 1.00 25.37 316 GLY A O 1
ATOM 791 N N . LYS B 2 81 ? 24.979 49.619 29.941 1.00 26.52 317 LYS A N 1
ATOM 792 C CA . LYS B 2 81 ? 25.090 48.231 30.433 1.00 25.38 317 LYS A CA 1
ATOM 793 C C . LYS B 2 81 ? 23.776 47.465 30.283 1.00 26.28 317 LYS A C 1
ATOM 794 O O . LYS B 2 81 ? 22.683 48.079 30.278 1.00 25.64 317 LYS A O 1
ATOM 800 N N . GLU B 2 82 ? 23.888 46.135 30.149 1.00 24.67 318 GLU A N 1
ATOM 801 C CA . GLU B 2 82 ? 22.745 45.228 29.960 1.00 28.03 318 GLU A CA 1
ATOM 802 C C . GLU B 2 82 ? 22.359 44.452 31.250 1.00 24.36 318 GLU A C 1
ATOM 803 O O . GLU B 2 82 ? 23.209 43.881 31.879 1.00 27.67 318 GLU A O 1
ATOM 809 N N . TYR B 2 83 ? 21.067 44.358 31.542 1.00 26.10 319 TYR A N 1
ATOM 810 C CA . TYR B 2 83 ? 20.538 43.698 32.721 1.00 26.82 319 TYR A CA 1
ATOM 811 C C . TYR B 2 83 ? 19.704 42.444 32.355 1.00 28.15 319 TYR A C 1
ATOM 812 O O . TYR B 2 83 ? 18.671 42.529 31.634 1.00 26.20 319 TYR A O 1
ATOM 821 N N . LYS B 2 84 ? 20.144 41.293 32.873 1.00 27.49 320 LYS A N 1
ATOM 822 C CA . LYS B 2 84 ? 19.487 39.997 32.616 1.00 31.80 320 LYS A CA 1
ATOM 823 C C . LYS B 2 84 ? 18.833 39.398 33.877 1.00 28.07 320 LYS A C 1
ATOM 824 O O . LYS B 2 84 ? 19.515 39.220 34.849 1.00 35.65 320 LYS A O 1
ATOM 830 N N . CYS B 2 85 ? 17.527 39.090 33.801 1.00 28.08 321 CYS A N 1
ATOM 831 C CA . CYS B 2 85 ? 16.758 38.333 34.807 1.00 32.31 321 CYS A CA 1
ATOM 832 C C . CYS B 2 85 ? 16.451 36.881 34.314 1.00 32.84 321 CYS A C 1
ATOM 833 O O . CYS B 2 85 ? 15.809 36.680 33.261 1.00 29.63 321 CYS A O 1
ATOM 836 N N . LYS B 2 86 ? 16.872 35.888 35.109 1.00 32.96 322 LYS A N 1
ATOM 837 C CA . LYS B 2 86 ? 16.616 34.446 34.859 1.00 30.71 322 LYS A CA 1
ATOM 838 C C . LYS B 2 86 ? 15.635 33.909 35.888 1.00 32.82 322 LYS A C 1
ATOM 839 O O . LYS B 2 86 ? 15.907 34.014 37.125 1.00 32.76 322 LYS A O 1
ATOM 845 N N . VAL B 2 87 ? 14.545 33.299 35.398 1.00 25.99 323 VAL A N 1
ATOM 846 C CA . VAL B 2 87 ? 13.454 32.811 36.243 1.00 27.64 323 VAL A CA 1
ATOM 847 C C . VAL B 2 87 ? 13.319 31.287 36.183 1.00 30.19 323 VAL A C 1
ATOM 848 O O . VAL B 2 87 ? 13.141 30.742 35.087 1.00 38.16 323 VAL A O 1
ATOM 852 N N . SER B 2 88 ? 13.240 30.675 37.378 1.00 34.98 324 SER A N 1
ATOM 853 C CA . SER B 2 88 ? 13.234 29.195 37.574 1.00 38.17 324 SER A CA 1
ATOM 854 C C . SER B 2 88 ? 11.969 28.772 38.363 1.00 35.52 324 SER A C 1
ATOM 855 O O . SER B 2 88 ? 11.650 29.392 39.368 1.00 39.88 324 SER A O 1
ATOM 858 N N . ASN B 2 89 ? 11.291 27.712 37.928 1.00 34.73 325 ASN A N 1
ATOM 859 C CA . ASN B 2 89 ? 9.994 27.224 38.500 1.00 40.13 325 ASN A CA 1
ATOM 860 C C . ASN B 2 89 ? 9.821 25.816 37.948 1.00 49.20 325 ASN A C 1
ATOM 861 O O . ASN B 2 89 ? 10.246 25.567 36.816 1.00 45.52 325 ASN A O 1
ATOM 866 N N . LYS B 2 90 ? 9.238 24.886 38.726 1.00 53.06 326 LYS A N 1
ATOM 867 C CA . LYS B 2 90 ? 9.111 23.477 38.259 1.00 67.85 326 LYS A CA 1
ATOM 868 C C . LYS B 2 90 ? 8.269 23.336 36.992 1.00 63.15 326 LYS A C 1
ATOM 869 O O . LYS B 2 90 ? 8.666 22.665 36.062 1.00 66.83 326 LYS A O 1
ATOM 875 N N . ALA B 2 91 ? 7.134 24.019 36.926 1.00 57.45 327 ALA A N 1
ATOM 876 C CA . ALA B 2 91 ? 6.264 23.963 35.733 1.00 63.17 327 ALA A CA 1
ATOM 877 C C . ALA B 2 91 ? 6.867 24.500 34.423 1.00 55.00 327 ALA A C 1
ATOM 878 O O . ALA B 2 91 ? 6.146 24.597 33.419 1.00 70.57 327 ALA A O 1
ATOM 880 N N . LEU B 2 92 ? 8.135 24.927 34.435 1.00 53.62 328 LEU A N 1
ATOM 881 C CA . LEU B 2 92 ? 8.853 25.229 33.176 1.00 51.09 328 LEU A CA 1
ATOM 882 C C . LEU B 2 92 ? 9.682 24.027 32.747 1.00 45.66 328 LEU A C 1
ATOM 883 O O . LEU B 2 92 ? 10.271 23.389 33.594 1.00 42.88 328 LEU A O 1
ATOM 888 N N . PRO B 2 93 ? 9.791 23.778 31.423 1.00 50.33 329 PRO A N 1
ATOM 889 C CA . PRO B 2 93 ? 10.857 22.901 30.908 1.00 47.64 329 PRO A CA 1
ATOM 890 C C . PRO B 2 93 ? 12.224 23.407 31.362 1.00 51.03 329 PRO A C 1
ATOM 891 O O . PRO B 2 93 ? 12.884 22.725 32.123 1.00 45.40 329 PRO A O 1
ATOM 895 N N . ALA B 2 94 ? 12.588 24.632 30.984 1.00 34.76 330 ALA A N 1
ATOM 896 C CA . ALA B 2 94 ? 13.891 25.210 31.360 1.00 46.02 330 ALA A CA 1
ATOM 897 C C . ALA B 2 94 ? 13.642 26.645 31.857 1.00 49.95 330 ALA A C 1
ATOM 898 O O . ALA B 2 94 ? 12.530 27.143 31.649 1.00 45.13 330 ALA A O 1
ATOM 900 N N . PRO B 2 95 ? 14.666 27.285 32.474 1.00 49.22 331 PRO A N 1
ATOM 901 C CA . PRO B 2 95 ? 14.568 28.680 33.006 1.00 41.09 331 PRO A CA 1
ATOM 902 C C . PRO B 2 95 ? 14.312 29.686 31.911 1.00 42.04 331 PRO A C 1
ATOM 903 O O . PRO B 2 95 ? 14.873 29.558 30.819 1.00 41.42 331 PRO A O 1
ATOM 907 N N . ILE B 2 96 ? 13.440 30.659 32.167 1.00 39.47 332 ILE A N 1
ATOM 908 C CA . ILE B 2 96 ? 13.232 31.731 31.193 1.00 33.37 332 ILE A CA 1
ATOM 909 C C . ILE B 2 96 ? 14.181 32.877 31.461 1.00 33.40 332 ILE A C 1
ATOM 910 O O . ILE B 2 96 ? 14.374 33.294 32.612 1.00 31.15 332 ILE A O 1
ATOM 915 N N . GLU B 2 97 ? 14.683 33.449 30.390 1.00 36.10 333 GLU A N 1
ATOM 916 C CA . GLU B 2 97 ? 15.715 34.478 30.473 1.00 38.14 333 GLU A CA 1
ATOM 917 C C . GLU B 2 97 ? 15.271 35.738 29.686 1.00 36.22 333 GLU A C 1
ATOM 918 O O . GLU B 2 97 ? 14.702 35.614 28.625 1.00 40.01 333 GLU A O 1
ATOM 924 N N . LYS B 2 98 ? 15.503 36.934 30.246 1.00 36.91 334 LYS A N 1
ATOM 925 C CA . LYS B 2 98 ? 15.110 38.205 29.640 1.00 31.86 334 LYS A CA 1
ATOM 926 C C . LYS B 2 98 ? 16.194 39.217 29.886 1.00 33.13 334 LYS A C 1
ATOM 927 O O . LYS B 2 98 ? 16.702 39.290 31.013 1.00 31.04 334 LYS A O 1
ATOM 933 N N . THR B 2 99 ? 16.529 40.039 28.871 1.00 30.31 335 THR A N 1
ATOM 934 C CA . THR B 2 99 ? 17.582 41.047 29.010 1.00 29.99 335 THR A CA 1
ATOM 935 C C . THR B 2 99 ? 17.055 42.393 28.507 1.00 28.37 335 THR A C 1
ATOM 936 O O . THR B 2 99 ? 16.328 42.446 27.485 1.00 28.40 335 THR A O 1
ATOM 940 N N . ILE B 2 100 ? 17.445 43.465 29.224 1.00 25.88 336 ILE A N 1
ATOM 941 C CA . ILE B 2 100 ? 17.186 44.889 28.811 1.00 25.76 336 ILE A CA 1
ATOM 942 C C . ILE B 2 100 ? 18.360 45.858 28.998 1.00 25.14 336 ILE A C 1
ATOM 943 O O . ILE B 2 100 ? 19.269 45.642 29.815 1.00 23.88 336 ILE A O 1
ATOM 948 N N . SER B 2 101 ? 18.299 46.972 28.269 1.00 23.19 337 SER A N 1
ATOM 949 C CA . SER B 2 101 ? 19.249 48.070 28.395 1.00 21.71 337 SER A CA 1
ATOM 950 C C . SER B 2 101 ? 18.620 49.326 27.803 1.00 21.06 337 SER A C 1
ATOM 951 O O . SER B 2 101 ? 17.510 49.231 27.254 1.00 21.12 337 SER A O 1
ATOM 954 N N . LYS B 2 102 ? 19.271 50.480 28.024 1.00 20.93 338 LYS A N 1
ATOM 955 C CA . LYS B 2 102 ? 18.778 51.812 27.574 1.00 19.56 338 LYS A CA 1
ATOM 956 C C . LYS B 2 102 ? 18.558 51.808 26.055 1.00 21.49 338 LYS A C 1
ATOM 957 O O . LYS B 2 102 ? 19.320 51.159 25.298 1.00 21.27 338 LYS A O 1
ATOM 963 N N . ALA B 2 103 ? 17.497 52.486 25.610 1.00 21.34 339 ALA A N 1
ATOM 964 C CA . ALA B 2 103 ? 17.238 52.547 24.183 1.00 19.36 339 ALA A CA 1
ATOM 965 C C . ALA B 2 103 ? 18.475 53.060 23.471 1.00 19.09 339 ALA A C 1
ATOM 966 O O . ALA B 2 103 ? 19.140 54.016 23.894 1.00 20.87 339 ALA A O 1
ATOM 968 N N . LYS B 2 104 ? 18.756 52.492 22.330 1.00 18.59 340 LYS A N 1
ATOM 969 C CA . LYS B 2 104 ? 19.909 52.926 21.542 1.00 18.21 340 LYS A CA 1
ATOM 970 C C . LYS B 2 104 ? 19.565 54.054 20.574 1.00 18.40 340 LYS A C 1
ATOM 971 O O . LYS B 2 104 ? 18.422 54.339 20.293 1.00 18.94 340 LYS A O 1
ATOM 977 N N . GLY B 2 105 ? 20.598 54.634 20.009 1.00 17.51 341 GLY A N 1
ATOM 978 C CA . GLY B 2 105 ? 20.467 55.703 18.966 1.00 18.72 341 GLY A CA 1
ATOM 979 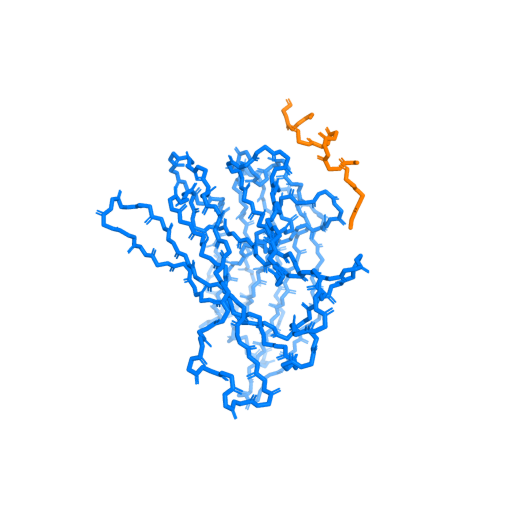C C . GLY B 2 105 ? 21.073 57.036 19.377 1.00 18.02 341 GLY A C 1
ATOM 980 O O . GLY B 2 105 ? 21.280 57.277 20.569 1.00 19.36 341 GLY A O 1
ATOM 981 N N . GLN B 2 106 ? 21.500 57.826 18.388 1.00 17.78 342 GLN A N 1
ATOM 982 C CA . GLN B 2 106 ? 22.138 59.129 18.614 1.00 17.39 342 GLN A CA 1
ATOM 983 C C . GLN B 2 106 ? 21.260 60.100 19.389 1.00 16.46 342 GLN A C 1
ATOM 984 O O . GLN B 2 106 ? 20.153 60.402 19.001 1.00 14.04 342 GLN A O 1
ATOM 990 N N . PRO B 2 107 ? 21.697 60.522 20.598 1.00 16.63 343 PRO A N 1
ATOM 991 C CA . PRO B 2 107 ? 20.803 61.414 21.362 1.00 15.60 343 PRO A CA 1
ATOM 992 C C . PRO B 2 107 ? 20.651 62.813 20.756 1.00 14.36 343 PRO A C 1
ATOM 993 O O . PRO B 2 107 ? 21.577 63.317 20.103 1.00 15.99 343 PRO A O 1
ATOM 997 N N . ARG B 2 108 ? 19.467 63.362 20.883 1.00 13.53 344 ARG A N 1
ATOM 998 C CA . ARG B 2 108 ? 19.245 64.768 20.478 1.00 14.52 344 ARG A CA 1
ATOM 999 C C . ARG B 2 108 ? 18.499 65.499 21.597 1.00 14.27 344 ARG A C 1
ATOM 1000 O O . ARG B 2 108 ? 17.541 64.963 22.184 1.00 14.13 344 ARG A O 1
ATOM 1008 N N . GLU B 2 109 ? 18.889 66.739 21.773 1.00 14.69 345 GLU A N 1
ATOM 1009 C CA . GLU B 2 109 ? 18.411 67.576 22.866 1.00 16.73 345 GLU A CA 1
ATOM 1010 C C . GLU B 2 109 ? 16.958 68.113 22.690 1.00 15.90 345 GLU A C 1
ATOM 1011 O O . GLU B 2 109 ? 16.633 68.706 21.645 1.00 18.43 345 GLU A O 1
ATOM 1017 N N . PRO B 2 110 ? 16.052 67.911 23.661 1.00 15.35 346 PRO A N 1
ATOM 1018 C CA . PRO B 2 110 ? 14.695 68.532 23.595 1.00 15.17 346 PRO A CA 1
ATOM 1019 C C . PRO B 2 110 ? 14.744 70.071 23.590 1.00 16.40 346 PRO A C 1
ATOM 1020 O O . PRO B 2 110 ? 15.555 70.669 24.292 1.00 19.85 346 PRO A O 1
ATOM 1024 N N . GLN B 2 111 ? 13.905 70.672 22.773 1.00 16.77 347 GLN A N 1
ATOM 1025 C CA . GLN B 2 111 ? 13.612 72.092 22.808 1.00 16.61 347 GLN A CA 1
ATOM 1026 C C . GLN B 2 111 ? 12.272 72.218 23.555 1.00 17.75 347 GLN A C 1
ATOM 1027 O O . GLN B 2 111 ? 11.329 71.410 23.317 1.00 18.34 347 GLN A O 1
ATOM 1033 N N . VAL B 2 112 ? 12.222 73.142 24.505 1.00 16.53 348 VAL A N 1
ATOM 1034 C CA . VAL B 2 112 ? 11.074 73.256 25.430 1.00 16.42 348 VAL A CA 1
ATOM 1035 C C . VAL B 2 112 ? 10.441 74.647 25.295 1.00 17.52 348 VAL A C 1
ATOM 1036 O O . VAL B 2 112 ? 11.124 75.621 25.497 1.00 19.19 348 VAL A O 1
ATOM 1040 N N . TYR B 2 113 ? 9.113 74.700 25.044 1.00 17.42 349 TYR A N 1
ATOM 1041 C CA . TYR B 2 113 ? 8.368 75.932 24.782 1.00 18.78 349 TYR A CA 1
ATOM 1042 C C . TYR B 2 113 ? 7.078 75.949 25.598 1.00 19.66 349 TYR A C 1
ATOM 1043 O O . TYR B 2 113 ? 6.331 75.010 25.508 1.00 22.10 349 TYR A O 1
ATOM 1052 N N . THR B 2 114 ? 6.815 77.023 26.353 1.00 18.23 350 THR A N 1
ATOM 1053 C CA . THR B 2 114 ? 5.580 77.160 27.096 1.00 19.33 350 THR A CA 1
ATOM 1054 C C . THR B 2 114 ? 4.585 78.012 26.398 1.00 21.37 350 THR A C 1
ATOM 1055 O O . THR B 2 114 ? 4.956 79.014 25.747 1.00 25.36 350 THR A O 1
ATOM 1059 N N . LEU B 2 115 ? 3.308 77.579 26.460 1.00 22.98 351 LEU A N 1
ATOM 1060 C CA . LEU B 2 115 ? 2.206 78.202 25.674 1.00 22.67 351 LEU A CA 1
ATOM 1061 C C . LEU B 2 115 ? 1.087 78.553 26.604 1.00 23.10 351 LEU A C 1
ATOM 1062 O O . LEU B 2 115 ? 0.646 77.697 27.360 1.00 24.32 351 LEU A O 1
ATOM 1067 N N . PRO B 2 116 ? 0.681 79.839 26.640 1.00 26.38 352 PRO A N 1
ATOM 1068 C CA . PRO B 2 116 ? -0.354 80.240 27.562 1.00 23.16 352 PRO A CA 1
ATOM 1069 C C . PRO B 2 116 ? -1.706 79.762 27.114 1.00 23.95 352 PRO A C 1
ATOM 1070 O O . PRO B 2 116 ? -1.808 79.262 25.983 1.00 27.04 352 PRO A O 1
ATOM 1074 N N . PRO B 2 117 ? -2.713 79.808 28.002 1.00 27.07 353 PRO A N 1
ATOM 1075 C CA . PRO B 2 117 ? -4.091 79.413 27.594 1.00 26.59 353 PRO A CA 1
ATOM 1076 C C . PRO B 2 117 ? -4.678 80.328 26.607 1.00 27.69 353 PRO A C 1
ATOM 1077 O O . PRO B 2 117 ? -4.445 81.548 26.682 1.00 35.42 353 PRO A O 1
ATOM 1081 N N . SER B 2 118 ? -5.511 79.756 25.739 1.00 29.38 354 SER A N 1
ATOM 1082 C CA . SER B 2 118 ? -6.270 80.494 24.749 1.00 31.24 354 SER A CA 1
ATOM 1083 C C . SER B 2 118 ? -7.226 81.495 25.409 1.00 34.14 354 SER A C 1
ATOM 1084 O O . SER B 2 118 ? -7.853 81.185 26.448 1.00 26.90 354 SER A O 1
ATOM 1087 N N . ARG B 2 119 ? -7.372 82.663 24.766 1.00 34.83 355 ARG A N 1
ATOM 1088 C CA . ARG B 2 119 ? -8.439 83.658 25.093 1.00 36.17 355 ARG A CA 1
ATOM 1089 C C . ARG B 2 119 ? -9.807 83.015 25.151 1.00 34.30 355 ARG A C 1
ATOM 1090 O O . ARG B 2 119 ? -10.630 83.418 25.977 1.00 30.91 355 ARG A O 1
ATOM 1098 N N . GLU B 2 120 ? -10.071 82.023 24.286 1.00 32.54 356 GLU A N 1
ATOM 1099 C CA . GLU B 2 120 ? -11.418 81.471 24.223 1.00 35.97 356 GLU A CA 1
ATOM 1100 C C . GLU B 2 120 ? -11.663 80.555 25.399 1.00 30.84 356 GLU A C 1
ATOM 1101 O O . GLU B 2 120 ? -12.802 80.352 25.732 1.00 33.30 356 GLU A O 1
ATOM 1107 N N . GLU B 2 121 ? -10.597 80.045 26.057 1.00 31.87 357 GLU A N 1
ATOM 1108 C CA . GLU B 2 121 ? -10.741 79.202 27.246 1.00 26.77 357 GLU A CA 1
ATOM 1109 C C . GLU B 2 121 ? -11.065 79.991 28.544 1.00 30.13 357 GLU A C 1
ATOM 1110 O O . GLU B 2 121 ? -11.485 79.406 29.558 1.00 30.83 357 GLU A O 1
ATOM 1116 N N . MET B 2 122 ? -10.992 81.324 28.490 1.00 36.43 358 MET A N 1
ATOM 1117 C CA . MET B 2 122 ? -11.278 82.158 29.677 1.00 42.92 358 MET A CA 1
ATOM 1118 C C . MET B 2 122 ? -12.756 82.226 30.137 1.00 43.16 358 MET A C 1
ATOM 1119 O O . MET B 2 122 ? -13.081 82.747 31.230 1.00 42.81 358 MET A O 1
ATOM 1124 N N . THR B 2 123 ? -13.659 81.723 29.311 1.00 41.31 359 THR A N 1
ATOM 1125 C CA . THR B 2 123 ? -15.043 81.606 29.697 1.00 43.57 359 THR A CA 1
ATOM 1126 C C . THR B 2 123 ? -15.158 80.516 30.764 1.00 45.44 359 THR A C 1
ATOM 1127 O O . THR B 2 123 ? -16.191 80.432 31.429 1.00 46.30 359 THR A O 1
ATOM 1131 N N . LYS B 2 124 ? -14.093 79.722 30.950 1.00 40.90 360 LYS A N 1
ATOM 1132 C CA . LYS B 2 124 ? -14.074 78.620 31.915 1.00 38.25 360 LYS A CA 1
ATOM 1133 C C . LYS B 2 124 ? -13.490 79.008 33.276 1.00 40.49 360 LYS A C 1
ATOM 1134 O O . LYS B 2 124 ? -12.787 80.029 33.404 1.00 37.61 360 LYS A O 1
ATOM 1140 N N . ASN B 2 125 ? -13.798 78.167 34.278 1.00 41.83 361 ASN A N 1
ATOM 1141 C CA . ASN B 2 125 ? -13.325 78.337 35.687 1.00 47.35 361 ASN A CA 1
ATOM 1142 C C . ASN B 2 125 ? -11.891 77.827 35.858 1.00 39.13 361 ASN A C 1
ATOM 1143 O O . ASN B 2 125 ? -11.201 78.219 36.789 1.00 44.64 361 ASN A O 1
ATOM 1148 N N . GLN B 2 126 ? -11.506 76.887 35.006 1.00 37.27 362 GLN A N 1
ATOM 1149 C CA . GLN B 2 126 ? -10.135 76.325 35.000 1.00 33.36 362 GLN A CA 1
ATOM 1150 C C . GLN B 2 126 ? -9.506 76.528 33.640 1.00 35.84 362 GLN A C 1
ATOM 1151 O O . GLN B 2 126 ? -10.203 76.454 32.642 1.00 35.16 362 GLN A O 1
ATOM 1157 N N . VAL B 2 127 ? -8.207 76.762 33.569 1.00 30.24 363 VAL A N 1
ATOM 1158 C CA . VAL B 2 127 ? -7.554 76.933 32.246 1.00 27.06 363 VAL A CA 1
ATOM 1159 C C . VAL B 2 127 ? -6.338 75.999 32.094 1.00 26.80 363 VAL A C 1
ATOM 1160 O O . VAL B 2 127 ? -5.911 75.397 33.054 1.00 24.11 363 VAL A O 1
ATOM 1164 N N . SER B 2 128 ? -5.839 75.876 30.873 1.00 23.74 364 SER A N 1
ATOM 1165 C CA . SER B 2 128 ? -4.824 74.919 30.481 1.00 20.88 364 SER A CA 1
ATOM 1166 C C . SER B 2 128 ? -3.539 75.668 30.140 1.00 21.09 364 SER A C 1
ATOM 1167 O O . SER B 2 128 ? -3.495 76.550 29.230 1.00 21.87 364 SER A O 1
ATOM 1170 N N . LEU B 2 129 ? -2.479 75.294 30.813 1.00 20.86 365 LEU A N 1
ATOM 1171 C CA . LEU B 2 129 ? -1.113 75.787 30.565 1.00 20.28 365 LEU A CA 1
ATOM 1172 C C . LEU B 2 129 ? -0.427 74.651 29.795 1.00 18.82 365 LEU A C 1
ATOM 1173 O O . LEU B 2 129 ? -0.397 73.500 30.243 1.00 18.34 365 LEU A O 1
ATOM 1178 N N . THR B 2 130 ? 0.238 74.990 28.717 1.00 18.95 366 THR A N 1
ATOM 1179 C CA . THR B 2 130 ? 0.803 73.976 27.834 1.00 17.78 366 THR A CA 1
ATOM 1180 C C . THR B 2 130 ? 2.359 74.034 27.754 1.00 17.82 366 THR A C 1
ATOM 1181 O O . THR B 2 130 ? 2.957 75.098 27.685 1.00 17.57 366 THR A O 1
ATOM 1185 N N . CYS B 2 131 ? 2.987 72.873 27.735 1.00 16.02 367 CYS A N 1
ATOM 1186 C CA . CYS B 2 131 ? 4.438 72.749 27.509 1.00 15.89 367 CYS A CA 1
ATOM 1187 C C . CYS B 2 131 ? 4.673 71.832 26.344 1.00 15.33 367 CYS A C 1
ATOM 1188 O O . CYS B 2 131 ? 4.346 70.662 26.432 1.00 14.90 367 CYS A O 1
ATOM 1191 N N . LEU B 2 132 ? 5.202 72.379 25.266 1.00 15.52 368 LEU A N 1
ATOM 1192 C CA . LEU B 2 132 ? 5.564 71.660 24.056 1.00 15.21 368 LEU A CA 1
ATOM 1193 C C . LEU B 2 132 ? 7.059 71.273 24.218 1.00 14.54 368 LEU A C 1
ATOM 1194 O O . LEU B 2 132 ? 7.903 72.130 24.499 1.00 16.25 368 LEU A O 1
ATOM 1199 N N . VAL B 2 133 ? 7.368 69.985 24.042 1.00 12.66 369 VAL A N 1
ATOM 1200 C CA . VAL B 2 133 ? 8.755 69.487 24.131 1.00 12.27 369 VAL A CA 1
ATOM 1201 C C . VAL B 2 133 ? 9.019 68.737 22.813 1.00 13.25 369 VAL A C 1
ATOM 1202 O O . VAL B 2 133 ? 8.326 67.756 22.540 1.00 14.00 369 VAL A O 1
ATOM 1206 N N . LYS B 2 134 ? 10.009 69.173 22.021 1.00 12.90 370 LYS A N 1
ATOM 1207 C CA . LYS B 2 134 ? 10.176 68.643 20.645 1.00 14.12 370 LYS A CA 1
ATOM 1208 C C . LYS B 2 134 ? 11.634 68.385 20.302 1.00 14.03 370 LYS A C 1
ATOM 1209 O O . LYS B 2 134 ? 12.542 68.971 20.935 1.00 14.85 370 LYS A O 1
ATOM 1215 N N . GLY B 2 135 ? 11.872 67.530 19.276 1.00 14.89 371 GLY A N 1
ATOM 1216 C CA . GLY B 2 135 ? 13.200 67.319 18.774 1.00 15.33 371 GLY A CA 1
ATOM 1217 C C . GLY B 2 135 ? 14.126 66.408 19.550 1.00 15.21 371 GLY A C 1
ATOM 1218 O O . GLY B 2 135 ? 15.371 66.382 19.257 1.00 16.37 371 GLY A O 1
ATOM 1219 N N . PHE B 2 136 ? 13.565 65.580 20.459 1.00 13.61 372 PHE A N 1
ATOM 1220 C CA . PHE B 2 136 ? 14.393 64.757 21.352 1.00 13.56 372 PHE A CA 1
ATOM 1221 C C . PHE B 2 136 ? 14.508 63.280 20.925 1.00 13.41 372 PHE A C 1
ATOM 1222 O O . PHE B 2 136 ? 13.709 62.768 20.162 1.00 15.07 372 PHE A O 1
ATOM 1230 N N . TYR B 2 137 ? 15.622 62.691 21.264 1.00 12.91 373 TYR A N 1
ATOM 1231 C CA . TYR B 2 137 ? 15.883 61.274 21.015 1.00 13.35 373 TYR A CA 1
ATOM 1232 C C . TYR B 2 137 ? 16.888 60.780 22.081 1.00 13.55 373 TYR A C 1
ATOM 1233 O O . TYR B 2 137 ? 17.805 61.536 22.399 1.00 14.49 373 TYR A O 1
ATOM 1242 N N . PRO B 2 138 ? 16.698 59.588 22.698 1.00 15.83 374 PRO A N 1
ATOM 1243 C CA . PRO B 2 138 ? 15.577 58.667 22.534 1.00 14.82 374 PRO A CA 1
ATOM 1244 C C . PRO B 2 138 ? 14.353 59.192 23.240 1.00 13.39 374 PRO A C 1
ATOM 1245 O O . PRO B 2 138 ? 14.359 60.353 23.654 1.00 12.56 374 PRO A O 1
ATOM 1249 N N . SER B 2 139 ? 13.316 58.401 23.253 1.00 13.40 375 SER A N 1
ATOM 1250 C CA . SER B 2 139 ? 11.974 58.848 23.701 1.00 13.27 375 SER A CA 1
ATOM 1251 C C . SER B 2 139 ? 11.805 58.888 25.207 1.00 13.88 375 SER A C 1
ATOM 1252 O O . SER B 2 139 ? 10.816 59.426 25.662 1.00 16.02 375 SER A O 1
ATOM 1255 N N . ASP B 2 140 ? 12.770 58.308 25.900 1.00 13.98 376 ASP A N 1
ATOM 1256 C CA . ASP B 2 140 ? 12.753 58.329 27.424 1.00 14.31 376 ASP A CA 1
ATOM 1257 C C . ASP B 2 140 ? 12.877 59.745 27.987 1.00 12.51 376 ASP A C 1
ATOM 1258 O O . ASP B 2 140 ? 13.864 60.394 27.735 1.00 13.59 376 ASP A O 1
ATOM 1263 N N . ILE B 2 141 ? 11.830 60.214 28.661 1.00 11.60 377 ILE A N 1
ATOM 1264 C CA . ILE B 2 141 ? 11.780 61.602 29.103 1.00 11.18 377 ILE A CA 1
ATOM 1265 C C . ILE B 2 141 ? 10.866 61.719 30.273 1.00 12.08 377 ILE A C 1
ATOM 1266 O O . ILE B 2 141 ? 9.991 60.910 30.421 1.00 14.50 377 ILE A O 1
ATOM 1271 N N . ALA B 2 142 ? 11.102 62.749 31.113 1.00 12.31 378 ALA A N 1
ATOM 1272 C CA . ALA B 2 142 ? 10.173 63.081 32.210 1.00 12.17 378 ALA A CA 1
ATOM 1273 C C . ALA B 2 142 ? 9.856 64.553 32.230 1.00 12.38 378 ALA A C 1
ATOM 1274 O O . ALA B 2 142 ? 10.686 65.362 31.956 1.00 12.59 378 ALA A O 1
ATOM 1276 N N . VAL B 2 143 ? 8.575 64.886 32.485 1.00 12.55 379 VAL A N 1
ATOM 1277 C CA . VAL B 2 143 ? 8.123 66.260 32.516 1.00 12.41 379 VAL A CA 1
ATOM 1278 C C . VAL B 2 143 ? 7.241 66.490 33.780 1.00 12.50 379 VAL A C 1
ATOM 1279 O O . VAL B 2 143 ? 6.380 65.639 34.133 1.00 14.33 379 VAL A O 1
ATOM 1283 N N . GLU B 2 144 ? 7.496 67.620 34.454 1.00 13.20 380 GLU A N 1
ATOM 1284 C CA . GLU B 2 144 ? 6.820 68.013 35.706 1.00 13.70 380 GLU A CA 1
ATOM 1285 C C . GLU B 2 144 ? 6.487 69.494 35.664 1.00 15.19 380 GLU A C 1
ATOM 1286 O O . GLU B 2 144 ? 7.003 70.227 34.810 1.00 16.77 380 GLU A O 1
ATOM 1292 N N . TRP B 2 145 ? 5.681 69.966 36.643 1.00 15.58 381 TRP A N 1
ATOM 1293 C CA . TRP B 2 145 ? 5.366 71.374 36.746 1.00 16.39 381 TRP A CA 1
ATOM 1294 C C . TRP B 2 145 ? 5.531 71.828 38.204 1.00 19.44 381 TRP A C 1
ATOM 1295 O O . TRP B 2 145 ? 5.280 71.023 39.096 1.00 20.57 381 TRP A O 1
ATOM 1306 N N . GLU B 2 146 ? 5.892 73.093 38.355 1.00 20.34 382 GLU A N 1
ATOM 1307 C CA . GLU B 2 146 ? 6.023 73.722 39.686 1.00 25.36 382 GLU A CA 1
ATOM 1308 C C . GLU B 2 146 ? 5.377 75.075 39.726 1.00 26.08 382 GLU A C 1
ATOM 1309 O O . GLU B 2 146 ? 5.198 75.728 38.708 1.00 26.24 382 GLU A O 1
ATOM 1315 N N . SER B 2 147 ? 5.206 75.605 40.968 1.00 27.52 383 SER A N 1
ATOM 1316 C CA . SER B 2 147 ? 4.925 77.016 41.112 1.00 32.14 383 SER A CA 1
ATOM 1317 C C . SER B 2 147 ? 5.424 77.412 42.469 1.00 38.67 383 SER A C 1
ATOM 1318 O O . SER B 2 147 ? 5.256 76.636 43.416 1.00 40.77 383 SER A O 1
ATOM 1321 N N . ASN B 2 148 ? 6.120 78.539 42.560 1.00 40.82 384 ASN A N 1
ATOM 1322 C CA . ASN B 2 148 ? 6.540 79.055 43.908 1.00 53.21 384 ASN A CA 1
ATOM 1323 C C . ASN B 2 148 ? 7.207 77.995 44.790 1.00 54.10 384 ASN A C 1
ATOM 1324 O O . ASN B 2 148 ? 6.841 77.786 45.966 1.00 71.20 384 ASN A O 1
ATOM 1329 N N . GLY B 2 149 ? 8.181 77.325 44.180 1.00 54.82 385 GLY A N 1
ATOM 1330 C CA . GLY B 2 149 ? 9.070 76.426 44.861 1.00 53.30 385 GLY A CA 1
ATOM 1331 C C . GLY B 2 149 ? 8.581 74.997 44.919 1.00 63.96 385 GLY A C 1
ATOM 1332 O O . GLY B 2 149 ? 9.361 74.097 45.266 1.00 56.69 385 GLY A O 1
ATOM 1333 N N . GLN B 2 150 ? 7.318 74.758 44.548 1.00 41.40 386 GLN A N 1
ATOM 1334 C CA . GLN B 2 150 ? 6.609 73.537 44.973 1.00 41.12 386 GLN A CA 1
ATOM 1335 C C . GLN B 2 150 ? 5.927 72.846 43.790 1.00 27.99 386 GLN A C 1
ATOM 1336 O O . GLN B 2 150 ? 5.443 73.480 42.852 1.00 39.33 386 GLN A O 1
ATOM 1342 N N . PRO B 2 151 ? 5.796 71.547 43.894 1.00 28.73 387 PRO A N 1
ATOM 1343 C CA . PRO B 2 151 ? 5.245 70.854 42.747 1.00 28.68 387 PRO A CA 1
ATOM 1344 C C . PRO B 2 151 ? 3.781 71.145 42.516 1.00 35.15 387 PRO A C 1
ATOM 1345 O O . PRO B 2 151 ? 3.012 71.354 43.469 1.00 38.00 387 PRO A O 1
ATOM 1349 N N . GLU B 2 152 ? 3.407 71.183 41.247 1.00 29.07 388 GLU A N 1
ATOM 1350 C CA . GLU B 2 152 ? 2.002 71.224 40.868 1.00 26.91 388 GLU A CA 1
ATOM 1351 C C . GLU B 2 152 ? 1.641 69.838 40.352 1.00 28.09 388 GLU A C 1
ATOM 1352 O O . GLU B 2 152 ? 2.294 69.362 39.449 1.00 33.72 388 GLU A O 1
ATOM 1358 N N . ASN B 2 153 ? 0.560 69.220 40.845 1.00 24.25 389 ASN A N 1
ATOM 1359 C CA . ASN B 2 153 ? 0.264 67.843 40.473 1.00 24.21 389 ASN A CA 1
ATOM 1360 C C . ASN B 2 153 ? -0.866 67.678 39.435 1.00 24.10 389 ASN A C 1
ATOM 1361 O O . ASN B 2 153 ? -1.052 66.592 38.955 1.00 22.88 389 ASN A O 1
ATOM 1366 N N . ASN B 2 154 ? -1.588 68.747 39.090 1.00 23.62 390 ASN A N 1
ATOM 1367 C CA . ASN B 2 154 ? -2.829 68.595 38.320 1.00 23.72 390 ASN A CA 1
ATOM 1368 C C . ASN B 2 154 ? -2.547 68.646 36.780 1.00 21.74 390 ASN A C 1
ATOM 1369 O O . ASN B 2 154 ? -3.058 69.509 36.059 1.00 21.68 390 ASN A O 1
ATOM 1374 N N . TYR B 2 155 ? -1.588 67.841 36.369 1.00 20.65 391 TYR A N 1
ATOM 1375 C CA . TYR B 2 155 ? -1.170 67.786 34.956 1.00 17.94 391 TYR A CA 1
ATOM 1376 C C . TYR B 2 155 ? -1.293 66.435 34.368 1.00 17.38 391 TYR A C 1
ATOM 1377 O O . TYR B 2 155 ? -1.301 65.450 35.049 1.00 18.53 391 TYR A O 1
ATOM 1386 N N . LYS B 2 156 ? -1.340 66.392 33.021 1.00 15.55 392 LYS A N 1
ATOM 1387 C CA . LYS B 2 156 ? -1.333 65.134 32.288 1.00 13.85 392 LYS A CA 1
ATOM 1388 C C . LYS B 2 156 ? -0.406 65.410 31.076 1.00 14.58 392 LYS A C 1
ATOM 1389 O O . LYS B 2 156 ? -0.414 66.532 30.538 1.00 15.22 392 LYS A O 1
ATOM 1395 N N . THR B 2 157 ? 0.318 64.389 30.666 1.00 14.12 393 THR A N 1
ATOM 1396 C CA . THR B 2 157 ? 1.319 64.477 29.594 1.00 12.74 393 THR A CA 1
ATOM 1397 C C . THR B 2 157 ? 1.048 63.437 28.573 1.00 13.14 393 THR A C 1
ATOM 1398 O O . THR B 2 157 ? 0.777 62.262 28.889 1.00 15.02 393 THR A O 1
ATOM 1402 N N . THR B 2 158 ? 1.137 63.825 27.277 1.00 12.40 394 THR A N 1
ATOM 1403 C CA . THR B 2 158 ? 0.928 62.785 26.264 1.00 12.34 394 THR A CA 1
ATOM 1404 C C . THR B 2 158 ? 2.155 61.848 26.195 1.00 12.19 394 THR A C 1
ATOM 1405 O O . THR B 2 158 ? 3.238 62.200 26.619 1.00 12.37 394 THR A O 1
ATOM 1409 N N . PRO B 2 159 ? 2.001 60.647 25.612 1.00 12.31 395 PRO A N 1
ATOM 1410 C CA . PRO B 2 159 ? 3.153 59.866 25.295 1.00 12.37 395 PRO A CA 1
ATOM 1411 C C . PRO B 2 159 ? 4.004 60.570 24.249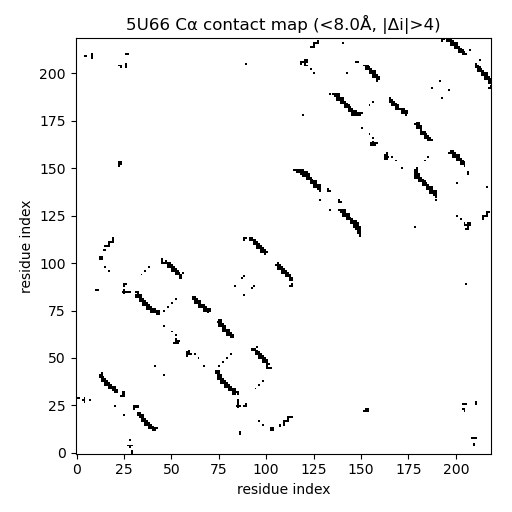 1.00 12.08 395 PRO A C 1
ATOM 1412 O O . PRO B 2 159 ? 3.496 61.475 23.547 1.00 11.86 395 PRO A O 1
ATOM 1416 N N . PRO B 2 160 ? 5.315 60.238 24.202 1.00 12.37 396 PRO A N 1
ATOM 1417 C CA . PRO B 2 160 ? 6.089 60.664 23.059 1.00 12.48 396 PRO A CA 1
ATOM 1418 C C . PRO B 2 160 ? 5.482 60.183 21.720 1.00 11.96 396 PRO A C 1
ATOM 1419 O O . PRO B 2 160 ? 4.998 59.025 21.637 1.00 13.74 396 PRO A O 1
ATOM 1423 N N . VAL B 2 161 ? 5.564 61.074 20.723 1.00 12.38 397 VAL A N 1
ATOM 1424 C CA . VAL B 2 161 ? 5.022 60.861 19.354 1.00 13.06 397 VAL A CA 1
ATOM 1425 C C . VAL B 2 161 ? 6.179 61.002 18.385 1.00 14.49 397 VAL A C 1
ATOM 1426 O O . VAL B 2 161 ? 6.934 61.977 18.428 1.00 13.91 397 VAL A O 1
ATOM 1430 N N . LEU B 2 162 ? 6.293 60.029 17.490 1.00 14.01 398 LEU A N 1
ATOM 1431 C CA . LEU B 2 162 ? 7.285 60.121 16.477 1.00 16.26 398 LEU A CA 1
ATOM 1432 C C . LEU B 2 162 ? 7.017 61.317 15.505 1.00 16.22 398 LEU A C 1
ATOM 1433 O O . LEU B 2 162 ? 5.886 61.449 14.896 1.00 19.21 398 LEU A O 1
ATOM 1438 N N . ASP B 2 163 ? 8.013 62.162 15.265 1.00 16.48 399 ASP A N 1
ATOM 1439 C CA . ASP B 2 163 ? 7.852 63.319 14.367 1.00 17.25 399 ASP A CA 1
ATOM 1440 C C . ASP B 2 163 ? 8.412 62.889 12.982 1.00 18.89 399 ASP A C 1
ATOM 1441 O O . ASP B 2 163 ? 8.898 61.723 12.817 1.00 19.51 399 ASP A O 1
ATOM 1446 N N . SER B 2 164 ? 8.219 63.770 12.007 1.00 24.26 400 SER A N 1
ATOM 1447 C CA . SER B 2 164 ? 8.571 63.383 10.610 1.00 24.75 400 SER A CA 1
ATOM 1448 C C . SER B 2 164 ? 10.075 63.140 10.330 1.00 25.99 400 SER A C 1
ATOM 1449 O O . SER B 2 164 ? 10.420 62.415 9.358 1.00 27.09 400 SER A O 1
ATOM 1452 N N . ASP B 2 165 ? 10.951 63.736 11.146 1.00 25.99 401 ASP A N 1
ATOM 1453 C CA . ASP B 2 165 ? 12.418 63.511 11.088 1.00 24.97 401 ASP A CA 1
ATOM 1454 C C . ASP B 2 165 ? 12.950 62.346 11.903 1.00 22.37 401 ASP A C 1
ATOM 1455 O O . ASP B 2 165 ? 14.170 62.128 12.001 1.00 23.61 401 ASP A O 1
ATOM 1460 N N . GLY B 2 166 ? 12.040 61.658 12.595 1.00 19.12 402 GLY A N 1
ATOM 1461 C CA . GLY B 2 166 ? 12.418 60.431 13.352 1.00 18.25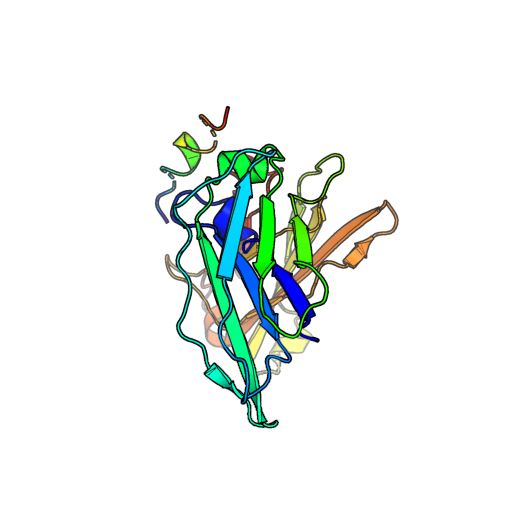 402 GLY A CA 1
ATOM 1462 C C . GLY B 2 166 ? 12.778 60.821 14.792 1.00 16.78 402 GLY A C 1
ATOM 1463 O O . GLY B 2 166 ? 13.067 59.932 15.620 1.00 18.57 402 GLY A O 1
ATOM 1464 N N . SER B 2 167 ? 12.779 62.123 15.085 1.00 16.45 403 SER A N 1
ATOM 1465 C CA . SER B 2 167 ? 12.795 62.541 16.527 1.00 14.33 403 SER A CA 1
ATOM 1466 C C . SER B 2 167 ? 11.397 62.434 17.128 1.00 14.94 403 SER A C 1
ATOM 1467 O O . SER B 2 167 ? 10.407 62.118 16.486 1.00 14.77 403 SER A O 1
ATOM 1470 N N . PHE B 2 168 ? 11.312 62.736 18.461 1.00 12.83 404 PHE A N 1
ATOM 1471 C CA . PHE B 2 168 ? 10.046 62.694 19.193 1.00 11.81 404 PHE A CA 1
ATOM 1472 C C . PHE B 2 168 ? 9.595 64.043 19.761 1.00 11.59 404 PHE A C 1
ATOM 1473 O O . PHE B 2 168 ? 10.414 64.892 19.918 1.00 12.66 404 PHE A O 1
ATOM 1481 N N . PHE B 2 169 ? 8.270 64.226 19.891 1.00 11.22 405 PHE A N 1
ATOM 1482 C CA . PHE B 2 169 ? 7.712 65.342 20.593 1.00 11.75 405 PHE A CA 1
ATOM 1483 C C . PHE B 2 169 ? 6.610 64.852 21.550 1.00 11.71 405 PHE A C 1
ATOM 1484 O O . PHE B 2 169 ? 6.134 63.708 21.464 1.00 11.92 405 PHE A O 1
ATOM 1492 N N . LEU B 2 170 ? 6.262 65.710 22.527 1.00 11.34 406 LEU A N 1
ATOM 1493 C CA . LEU B 2 170 ? 5.037 65.515 23.322 1.00 11.13 406 LEU A CA 1
ATOM 1494 C C . LEU B 2 170 ? 4.533 66.880 23.790 1.00 11.42 406 LEU A C 1
ATOM 1495 O O . LEU B 2 170 ? 5.214 67.898 23.620 1.00 11.86 406 LEU A O 1
ATOM 1500 N N . TYR B 2 171 ? 3.324 66.875 24.380 1.00 11.45 407 TYR A N 1
ATOM 1501 C CA . TYR B 2 171 ? 2.795 68.053 25.044 1.00 11.82 407 TYR A CA 1
ATOM 1502 C C . TYR B 2 171 ? 2.382 67.674 26.462 1.00 12.30 407 TYR A C 1
ATOM 1503 O O . TYR B 2 171 ? 1.894 66.551 26.719 1.00 12.65 407 TYR A O 1
ATOM 1512 N N . SER B 2 172 ? 2.672 68.575 27.399 1.00 12.21 408 SER A N 1
ATOM 1513 C CA . SER B 2 172 ? 2.130 68.428 28.792 1.00 13.19 408 SER A CA 1
ATOM 1514 C C . SER B 2 172 ? 1.097 69.542 29.063 1.00 13.88 408 SER A C 1
ATOM 1515 O O . SER B 2 172 ? 1.344 70.713 28.713 1.00 14.98 408 SER A O 1
ATOM 1518 N N . LYS B 2 173 ? 0.023 69.194 29.767 1.00 14.94 409 LYS A N 1
ATOM 1519 C CA . LYS B 2 173 ? -1.089 70.121 30.062 1.00 15.40 409 LYS A CA 1
ATOM 1520 C C . LYS B 2 173 ? -1.274 70.244 31.584 1.00 15.51 409 LYS A C 1
ATOM 1521 O O . LYS B 2 173 ? -1.637 69.253 32.224 1.00 17.22 409 LYS A O 1
ATOM 1527 N N . LEU B 2 174 ? -1.001 71.451 32.108 1.00 17.47 410 LEU A N 1
ATOM 1528 C CA . LEU B 2 174 ? -1.276 71.778 33.523 1.00 21.71 410 LEU A CA 1
ATOM 1529 C C . LEU B 2 174 ? -2.579 72.542 33.631 1.00 20.48 410 LEU A C 1
ATOM 1530 O O . LEU B 2 174 ? -2.773 73.598 32.974 1.00 21.22 410 LEU A O 1
ATOM 1535 N N . THR B 2 175 ? -3.498 72.005 34.421 1.00 21.72 411 THR A N 1
ATOM 1536 C CA . THR B 2 175 ? -4.827 72.653 34.614 1.00 22.97 411 THR A CA 1
ATOM 1537 C C . THR B 2 175 ? -4.848 73.402 35.941 1.00 26.31 411 THR A C 1
ATOM 1538 O O . THR B 2 175 ? -4.563 72.811 36.994 1.00 29.22 411 THR A O 1
ATOM 1542 N N . VAL B 2 176 ? -5.129 74.712 35.853 1.00 27.41 412 VAL A N 1
ATOM 1543 C CA . VAL B 2 176 ? -5.111 75.633 37.007 1.00 28.54 412 VAL A CA 1
ATOM 1544 C C . VAL B 2 176 ? -6.397 76.454 37.080 1.00 35.61 412 VAL A C 1
ATOM 1545 O O . VAL B 2 176 ? -7.028 76.763 36.071 1.00 36.26 412 VAL A O 1
ATOM 1549 N N . ASP B 2 177 ? -6.777 76.846 38.307 1.00 40.25 413 ASP A N 1
ATOM 1550 C CA . ASP B 2 177 ? -7.901 77.779 38.483 1.00 37.36 413 ASP A CA 1
ATOM 1551 C C . ASP B 2 177 ? -7.580 79.071 37.762 1.00 35.34 413 ASP A C 1
ATOM 1552 O O . ASP B 2 177 ? -6.453 79.589 37.916 1.00 34.13 413 ASP A O 1
ATOM 1557 N N . LYS B 2 178 ? -8.540 79.598 36.988 1.00 31.60 414 LYS A N 1
ATOM 1558 C CA . LYS B 2 178 ? -8.300 80.820 36.205 1.00 38.60 414 LYS A CA 1
ATOM 1559 C C . LYS B 2 178 ? -7.766 81.967 37.091 1.00 39.02 414 LYS A C 1
ATOM 1560 O O . LYS B 2 178 ? -6.939 82.738 36.613 1.00 36.82 414 LYS A O 1
ATOM 1566 N N . SER B 2 179 ? -8.256 82.057 38.343 1.00 47.75 415 SER A N 1
ATOM 1567 C CA . SER B 2 179 ? -7.756 82.974 39.411 1.00 50.71 415 SER A CA 1
ATOM 1568 C C . SER B 2 179 ? -6.253 83.079 39.428 1.00 57.01 415 SER A C 1
ATOM 1569 O O . SER B 2 179 ? -5.697 84.182 39.452 1.00 50.74 415 SER A O 1
ATOM 1572 N N . ARG B 2 180 ? -5.615 81.908 39.500 1.00 44.52 416 ARG A N 1
ATOM 1573 C CA . ARG B 2 180 ? -4.198 81.847 39.745 1.00 40.76 416 ARG A CA 1
ATOM 1574 C C . ARG B 2 180 ? -3.469 82.374 38.528 1.00 43.85 416 ARG A C 1
ATOM 1575 O O . ARG B 2 180 ? -2.467 83.074 38.686 1.00 47.51 416 ARG A O 1
ATOM 1583 N N . TRP B 2 181 ? -3.996 82.108 37.327 1.00 42.41 417 TRP A N 1
ATOM 1584 C CA . TRP B 2 181 ? -3.348 82.583 36.093 1.00 39.54 417 TRP A CA 1
ATOM 1585 C C . TRP B 2 181 ? -3.453 84.093 36.033 1.00 50.93 417 TRP A C 1
ATOM 1586 O O . TRP B 2 181 ? -2.441 84.814 35.846 1.00 43.61 417 TRP A O 1
ATOM 1597 N N . GLN B 2 182 ? -4.670 84.579 36.290 1.00 55.74 418 GLN A N 1
ATOM 1598 C CA . GLN B 2 182 ? -4.952 86.019 36.206 1.00 55.61 418 GLN A CA 1
ATOM 1599 C C . GLN B 2 182 ? -4.296 86.844 37.324 1.00 52.58 418 GLN A C 1
ATOM 1600 O O . GLN B 2 182 ? -3.936 88.015 37.105 1.00 59.88 418 GLN A O 1
ATOM 1606 N N . GLN B 2 183 ? -4.084 86.230 38.492 1.00 51.84 419 GLN A N 1
ATOM 1607 C CA . GLN B 2 183 ? -3.327 86.902 39.552 1.00 52.98 419 GLN A CA 1
ATOM 1608 C C . GLN B 2 183 ? -1.853 87.087 39.188 1.00 45.85 419 GLN A C 1
ATOM 1609 O O . GLN B 2 183 ? -1.151 87.687 39.955 1.00 50.39 419 GLN A O 1
ATOM 1615 N N . GLY B 2 184 ? -1.359 86.463 38.105 1.00 47.22 420 GLY A N 1
ATOM 1616 C CA . GLY B 2 184 ? 0.040 86.674 37.714 1.00 47.74 420 GLY A CA 1
ATOM 1617 C C . GLY B 2 184 ? 1.027 85.650 38.300 1.00 53.72 420 GLY A C 1
ATOM 1618 O O . GLY B 2 184 ? 2.258 85.824 38.143 1.00 59.81 420 GLY A O 1
ATOM 1619 N N . ASN B 2 185 ? 0.515 84.581 38.946 1.00 50.11 421 ASN A N 1
ATOM 1620 C CA . ASN B 2 185 ? 1.387 83.502 39.501 1.00 41.32 421 ASN A CA 1
ATOM 1621 C C . ASN B 2 185 ? 2.271 82.913 38.406 1.00 41.82 421 ASN A C 1
ATOM 1622 O O . ASN B 2 185 ? 1.857 82.758 37.270 1.00 38.67 421 ASN A O 1
ATOM 1627 N N . VAL B 2 186 ? 3.495 82.588 38.783 1.00 40.59 422 VAL A N 1
ATOM 1628 C CA . VAL B 2 186 ? 4.480 82.080 37.833 1.00 39.37 422 VAL A CA 1
ATOM 1629 C C . VAL B 2 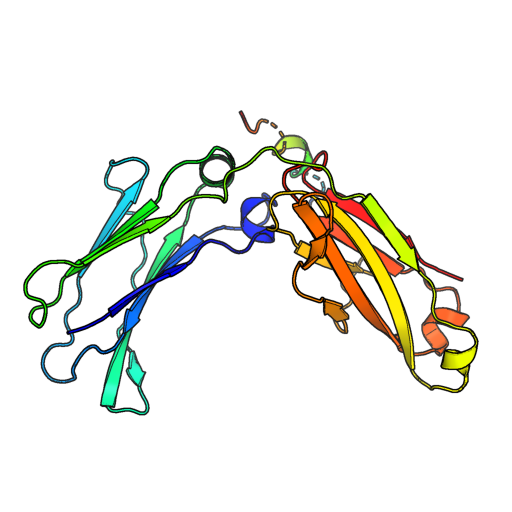186 ? 4.540 80.561 37.935 1.00 33.20 422 VAL A C 1
ATOM 1630 O O . VAL B 2 186 ? 4.734 79.999 39.030 1.00 32.60 422 VAL A O 1
ATOM 1634 N N . PHE B 2 187 ? 4.399 79.918 36.768 1.00 30.56 423 PHE A N 1
ATOM 1635 C CA . PHE B 2 187 ? 4.441 78.476 36.648 1.00 28.87 423 PHE A CA 1
ATOM 1636 C C . PHE B 2 187 ? 5.719 78.069 35.884 1.00 25.05 423 PHE A C 1
ATOM 1637 O O . PHE B 2 187 ? 6.243 78.844 35.071 1.00 33.22 423 PHE A O 1
ATOM 1645 N N . SER B 2 188 ? 6.160 76.833 36.048 1.00 23.35 424 SER A N 1
ATOM 1646 C CA . SER B 2 188 ? 7.306 76.353 35.281 1.00 20.91 424 SER A CA 1
ATOM 1647 C C . SER B 2 188 ? 7.072 74.911 34.828 1.00 20.80 424 SER A C 1
ATOM 1648 O O . SER B 2 188 ? 6.550 74.100 35.596 1.00 20.60 424 SER A O 1
ATOM 1651 N N . CYS B 2 189 ? 7.507 74.627 33.599 1.00 18.79 425 CYS A N 1
ATOM 1652 C CA . CYS B 2 189 ? 7.580 73.277 33.071 1.00 17.59 425 CYS A CA 1
ATOM 1653 C C . CYS B 2 189 ? 9.055 72.833 33.202 1.00 17.50 425 CYS A C 1
ATOM 1654 O O . CYS B 2 189 ? 9.952 73.509 32.637 1.00 20.48 425 CYS A O 1
ATOM 1657 N N . SER B 2 190 ? 9.279 71.709 33.871 1.00 16.53 426 SER A N 1
ATOM 1658 C CA . SER B 2 190 ? 10.603 71.134 34.005 1.00 15.27 426 SER A CA 1
ATOM 1659 C C . SER B 2 190 ? 10.710 69.828 33.190 1.00 12.91 426 SER A C 1
ATOM 1660 O O . SER B 2 190 ? 9.828 68.971 33.278 1.00 14.92 426 SER A O 1
ATOM 1663 N N . VAL B 2 191 ? 11.822 69.660 32.478 1.00 12.89 427 VAL A N 1
ATOM 1664 C CA . VAL B 2 191 ? 12.029 68.557 31.539 1.00 12.85 427 VAL A CA 1
ATOM 1665 C C . VAL B 2 191 ? 13.369 67.863 31.825 1.00 12.84 427 VAL A C 1
ATOM 1666 O O . VAL B 2 191 ? 14.374 68.546 32.046 1.00 12.61 427 VAL A O 1
ATOM 1670 N N . MET B 2 192 ? 13.357 66.526 31.969 1.00 11.91 428 MET A N 1
ATOM 1671 C CA . MET B 2 192 ? 14.501 65.756 32.262 1.00 12.13 428 MET A CA 1
ATOM 1672 C C . MET B 2 192 ? 14.712 64.744 31.050 1.00 11.68 428 MET A C 1
ATOM 1673 O O . MET B 2 192 ? 13.841 63.983 30.741 1.00 12.02 428 MET A O 1
ATOM 1678 N N . HIS B 2 193 ? 15.931 64.741 30.540 1.00 12.10 429 HIS A N 1
ATOM 1679 C CA . HIS B 2 193 ? 16.352 63.927 29.419 1.00 11.81 429 HIS A CA 1
ATOM 1680 C C . HIS B 2 193 ? 17.874 63.847 29.395 1.00 12.47 429 HIS A C 1
ATOM 1681 O O . HIS B 2 193 ? 18.576 64.822 29.684 1.00 13.42 429 HIS A O 1
ATOM 1688 N N . GLU B 2 194 ? 18.366 62.719 28.879 1.00 12.37 430 GLU A N 1
ATOM 1689 C CA . GLU B 2 194 ? 19.825 62.473 28.812 1.00 12.86 430 GLU A CA 1
ATOM 1690 C C . GLU B 2 194 ? 20.649 63.487 27.996 1.00 13.35 430 GLU A C 1
ATOM 1691 O O . GLU B 2 194 ? 21.836 63.675 28.243 1.00 14.75 430 GLU A O 1
ATOM 1697 N N . ALA B 2 195 ? 20.029 64.137 26.998 1.00 12.43 431 ALA A N 1
ATOM 1698 C CA . ALA B 2 195 ? 20.797 64.978 26.109 1.00 13.38 431 ALA A CA 1
ATOM 1699 C C . ALA B 2 195 ? 20.735 66.456 26.494 1.00 14.36 431 ALA A C 1
ATOM 1700 O O . ALA B 2 195 ? 21.298 67.307 25.859 1.00 16.42 431 ALA A O 1
ATOM 1702 N N . LEU B 2 196 ? 20.136 66.769 27.656 1.00 13.77 432 LEU A N 1
ATOM 1703 C CA . LEU B 2 196 ? 20.240 68.089 28.261 1.00 13.67 432 LEU A CA 1
ATOM 1704 C C . LEU B 2 196 ? 21.451 68.186 29.184 1.00 14.73 432 LEU A C 1
ATOM 1705 O O . LEU B 2 196 ? 21.778 67.214 29.906 1.00 13.70 432 LEU A O 1
ATOM 1710 N N . HIS B 2 197 ? 22.020 69.395 29.265 1.00 15.72 433 HIS A N 1
ATOM 1711 C CA . HIS B 2 197 ? 23.056 69.719 30.255 1.00 15.87 433 HIS A CA 1
ATOM 1712 C C . HIS B 2 197 ? 22.411 69.565 31.651 1.00 15.43 433 HIS A C 1
ATOM 1713 O O . HIS B 2 197 ? 21.260 69.956 31.832 1.00 15.26 433 HIS A O 1
ATOM 1720 N N . ASN B 2 198 ? 23.116 68.840 32.554 1.00 14.12 434 ASN A N 1
ATOM 1721 C CA . ASN B 2 198 ? 22.571 68.467 33.936 1.00 13.92 434 ASN A CA 1
ATOM 1722 C C . ASN B 2 198 ? 21.393 67.485 33.888 1.00 14.50 434 ASN A C 1
ATOM 1723 O O . ASN B 2 198 ? 20.742 67.246 34.873 1.00 14.50 434 ASN A O 1
ATOM 1728 N N . HIS B 2 199 ? 21.023 67.012 32.664 1.00 12.80 435 HIS A N 1
ATOM 1729 C CA . HIS B 2 199 ? 19.804 66.237 32.454 1.00 12.91 435 HIS A CA 1
ATOM 1730 C C . HIS B 2 199 ? 18.507 67.001 32.723 1.00 12.97 435 HIS A C 1
ATOM 1731 O O . HIS B 2 199 ? 17.484 66.349 32.889 1.00 12.41 435 HIS A O 1
ATOM 1738 N N . TYR B 2 200 ? 18.563 68.323 32.796 1.00 13.24 436 TYR A N 1
ATOM 1739 C CA . TYR B 2 200 ? 17.484 69.128 33.318 1.00 14.35 436 TYR A CA 1
ATOM 1740 C C . TYR B 2 200 ? 17.440 70.537 32.754 1.00 13.56 436 TYR A C 1
ATOM 1741 O O . TYR B 2 200 ? 18.448 71.197 32.620 1.00 13.86 436 TYR A O 1
ATOM 1750 N N . THR B 2 201 ? 16.241 70.958 32.411 1.00 13.07 437 THR A N 1
ATOM 1751 C CA . THR B 2 201 ? 15.968 72.314 32.034 1.00 15.33 437 THR A CA 1
ATOM 1752 C C . THR B 2 201 ? 14.549 72.722 32.514 1.00 15.27 437 THR A C 1
ATOM 1753 O O . THR B 2 201 ? 13.738 71.881 32.712 1.00 16.34 437 THR A O 1
ATOM 1757 N N . GLN B 2 202 ? 14.306 74.016 32.719 1.00 17.45 438 GLN A N 1
ATOM 1758 C CA . GLN B 2 202 ? 13.024 74.525 33.229 1.00 18.08 438 GLN A CA 1
ATOM 1759 C C . GLN B 2 202 ? 12.689 75.814 32.441 1.00 22.65 438 GLN A C 1
ATOM 1760 O O . GLN B 2 202 ? 13.588 76.592 32.055 1.00 24.12 438 GLN A O 1
ATOM 1766 N N . LYS B 2 203 ? 11.423 75.947 32.034 1.00 21.02 439 LYS A N 1
ATOM 1767 C CA . LYS B 2 203 ? 10.941 77.095 31.325 1.00 22.24 439 LYS A CA 1
ATOM 1768 C C . LYS B 2 203 ? 9.774 77.681 32.097 1.00 22.11 439 LYS A C 1
ATOM 1769 O O . LYS B 2 203 ? 8.881 76.919 32.492 1.00 23.07 439 LYS A O 1
ATOM 1775 N N . SER B 2 204 ? 9.715 79.017 32.201 1.00 23.62 440 SER A N 1
ATOM 1776 C CA . SER B 2 204 ? 8.644 79.653 32.924 1.00 27.83 440 SER A CA 1
ATOM 1777 C C . SER B 2 204 ? 7.479 79.998 32.051 1.00 28.98 440 SER A C 1
ATOM 1778 O O . SER B 2 204 ? 7.665 80.178 30.870 1.00 31.45 440 SER A O 1
ATOM 1781 N N . LEU B 2 205 ? 6.319 80.195 32.689 1.00 29.93 441 LEU A N 1
ATOM 1782 C CA . LEU B 2 205 ? 5.063 80.577 32.010 1.00 32.93 441 LEU A CA 1
ATOM 1783 C C . LEU B 2 205 ? 4.181 81.380 32.974 1.00 35.40 441 LEU A C 1
ATOM 1784 O O . LEU B 2 205 ? 3.865 80.936 34.079 1.00 30.73 441 LEU A O 1
ATOM 1789 N N . SER B 2 206 ? 3.768 82.560 32.553 1.00 38.63 442 SER A N 1
ATOM 1790 C CA . SER B 2 206 ? 2.998 83.473 33.423 1.00 40.84 442 SER A CA 1
ATOM 1791 C C . SER B 2 206 ? 2.352 84.585 32.607 1.00 39.51 442 SER A C 1
ATOM 1792 O O . SER B 2 206 ? 2.758 84.832 31.472 1.00 37.09 442 SER A O 1
ATOM 1795 N N . LEU B 2 207 ? 1.363 85.256 33.199 1.00 46.18 443 LEU A N 1
ATOM 1796 C CA . LEU B 2 207 ? 0.767 86.497 32.646 1.00 49.77 443 LEU A CA 1
ATOM 1797 C C . LEU B 2 207 ? 1.643 87.717 32.959 1.00 50.41 443 LEU A C 1
ATOM 1798 O O . LEU B 2 207 ? 2.190 88.339 32.053 1.00 55.29 443 LEU A O 1
#

Sequence (219 aa):
FNMQQRRFYALHGPSVFLFPPKPKDTLMISRTPEVTCVVVDVSHEDPEVKFNWYVDGVEVHNAKTKPREEQYNSTYRVVSVLTVLHQDWLNGKEYKCKVSNKALPAPIEKTISKAKGQPREPQVYTLPPSREEMTKNQVSLTCLVKGFYPSDIAVEWESNGQPENNYKTTPPVLDSDGSFFLYSKLTVDKSRWQQGNVFSCSVMHEALHNHYTQKSLSL

Secondary structure (DSSP, 8-state):
--EEEEEPPPHHHHH-TTS--EEEEEEEEEESS----EEEEEETTEEE---EEPPPEE-TTSEEEEEEEEE--HHHHHTT--EEEEEE-TTSSS-EEEEE-PPPS--BPPEEEEEPPPGGGGGSSEEEEEEEEEEEBSS--EEEEEETTEEE--EEEPPPEE-TTS-EEEEEEEEEEHHHHHTT--EEEEEE-TTSGGGEEEEEE--/----HHHH----

B-factor: mean 36.08, std 22.0, range [11.05, 154.79]

Foldseek 3Di:
DPVVVVVCVVVD/DKDKDKAWFALVQLQDPVHWTKIKIKIWQAAPVWNDKDKWKAKLRHTDDPKDWDDWDADPVRIIMTMIMGTDDSVSQVVWIKMKMWMDTPPDPHIDMDMDGDDDDDWDAWDKDKDQFDPVCVVDQKTKIKIKIWDTPDQRKDKFKDFPPGGDDQKDKDGWDQDPVRTTIIMMIHIGGVVCQVVFTKMKMKMADDPDDSSIDIDIDGD

Radius of gyration: 21.43 Å; Cα contacts (8 Å, |Δi|>4): 491; chains: 2; bounding box: 47×64×38 Å

InterPro domains:
  IPR003006 Immunoglobulin/major histocompatibility complex, conserved site [PS00290] (81-87)
  IPR003006 Immunoglobulin/major histocompatibility complex, conserved site [PS00290] (306-312)
  IPR003597 Immunoglobulin C1-set [PF07654] (8-88)
  IPR003597 Immunoglobulin C1-set [PF07654] (123-211)
  IPR003597 Immunoglobulin C1-set [PF07654] (231-315)
  IPR003597 Immunoglobulin C1-set [SM00407] (22-93)
  IPR003597 Immunoglobulin C1-set [SM00407] (139-214)
  IPR003597 Immunoglobulin C1-set [SM00407] (245-318)
  IPR007110 Immunoglobulin-like domain [PS50835] (6-99)
  IPR007110 Immunoglobulin-like domain [PS50835] (121-220)
  IPR007110 Immunoglobulin-like domain [PS50835] (229-325)
  IPR013783 Immunoglobulin-like fold [G3DSA:2.60.40.10] (1-108)
  IPR013783 Immunoglobulin-like fold [G3DSA:2.60.40.10] (109-220)
  IPR013783 Immunoglobulin-like fold [G3DSA:2.60.40.10] (221-328)
  IPR036179 Immunoglobulin-like domain superfamily [SSF48726] (6-112)
  IPR036179 Immunoglobulin-like domain superfamily [SSF48726] (116-222)
  IPR036179 Immunoglobulin-like domain superfamily [SSF48726] (229-322)
  IPR050380 Immune Recognition and Response Modulators [PTHR23411] (2-369)

Nearest PDB structures (foldseek):
  7lur-assembly1_B  TM=9.809E-01  e=8.767E-37  Homo sapiens
  4q74-assembly1_B  TM=9.354E-01  e=1.741E-37  Homo sapiens
  6ytb-assembly1_B  TM=9.330E-01  e=6.086E-37  Homo sapiens
  5w38-assembly1_B  TM=9.261E-01  e=1.819E-36  Homo sapiens
  7q3p-assembly1_C  TM=8.871E-01  e=1.819E-36  Homo sapiens

Organism: Homo sapiens (NCBI:txid9606)

GO terms:
  GO:0001788 antibody-dependent cellular cytotoxicity (P, IDA)
  GO:0034988 Fc-gamma receptor I complex binding (F, IDA)
  GO:0097278 complement-dependent cytotoxicity (P, IDA)
  GO:0005576 extracellular region (C, TAS)
  GO:0005515 protein binding (F, IPI)
  GO:0002250 adaptive immune response (P, IDA)
  GO:0005576 extracellular region (C, IDA)
  GO:0003823 antigen binding (F, TAS)
  GO:0070062 extracellular exosome (C, HDA)
  GO:0072562 blood microparticle (C, HDA)
  GO:0005576 extracellular region (C, HDA)

CATH classification: 2.60.40.10 (+1 more: 2.60.40.10)